Protein AF-A0A397ZDS2-F1 (afdb_monomer_lite)

Foldseek 3Di:
DQDPLVPLVVLLPDDDDPCSLVSLQVSLVVLLVVQVPPLVSLLSNLVSPCLLSLLVCLVVVHPSVVRSQLSLLSQLVSDLNSLVSCVVNPVVVSLLVCLPPLVVVLSNQLRDPPSQCPDVVRLVVSVVSCPPPVNLVSLLVSQVPPDPVSNVSNVVSVCCCCVPGDVVSVVSNCVSNVCVVVVVVVVD

InterPro domains:
  IPR011989 Armadillo-like helical [G3DSA:1.25.10.10] (12-161)
  IPR016024 Armadillo-type fold [SSF48371] (14-164)
  IPR052441 Armadillo Repeat & Ser/Thr Protein Kinase [PTHR46618] (6-163)

Secondary structure (DSSP, 8-state):
----HHHHHHHHT--SSTTHHHHHHHHHHHHHHHHTT-HHHHHHHHHTTHHHHHHHHHHTT-TTHHHHHHHHHHHHTT-HHHHHHHHHTTHHHHHHHGGG-HHHHHHHHHH-STTTTTSHHHHHHHHHHHHSHHHHHHHHHHHHH--HHHHHHHHHHHHHHHHHT-HHHHHHHHHHTTTHHHHTTTT-

Radius of gyration: 18.25 Å; chains: 1; bounding box: 51×38×58 Å

Organism: Brassica campestris (NCBI:txid3711)

Structure (mmCIF, N/CA/C/O backbone):
data_AF-A0A397ZDS2-F1
#
_entry.id   AF-A0A397ZDS2-F1
#
loop_
_atom_site.group_PDB
_atom_site.id
_atom_site.type_symbol
_atom_site.label_atom_id
_atom_site.label_alt_id
_atom_site.label_comp_id
_atom_site.label_asym_id
_atom_site.label_entity_id
_atom_site.label_seq_id
_atom_site.pdbx_PDB_ins_code
_atom_site.Cartn_x
_atom_site.Cartn_y
_atom_site.Cartn_z
_atom_site.occupancy
_atom_site.B_iso_or_equiv
_atom_site.auth_seq_id
_atom_site.auth_comp_id
_atom_site.auth_asym_id
_atom_site.auth_atom_id
_atom_site.pdbx_PDB_model_num
ATOM 1 N N . MET A 1 1 ? 29.488 3.623 -4.737 1.00 38.97 1 MET A N 1
ATOM 2 C CA . MET A 1 1 ? 28.637 2.490 -5.163 1.00 38.97 1 MET A CA 1
ATOM 3 C C . MET A 1 1 ? 27.203 2.981 -5.306 1.00 38.97 1 MET A C 1
ATOM 5 O O . MET A 1 1 ? 26.440 2.927 -4.350 1.00 38.97 1 MET A O 1
ATOM 9 N N . GLN A 1 2 ? 26.867 3.548 -6.466 1.00 39.16 2 GLN A N 1
ATOM 10 C CA . GLN A 1 2 ? 25.475 3.786 -6.858 1.00 39.16 2 GLN A CA 1
ATOM 11 C C . GLN A 1 2 ? 24.879 2.417 -7.197 1.00 39.16 2 GLN A C 1
ATOM 13 O O . GLN A 1 2 ? 25.489 1.661 -7.954 1.00 39.16 2 GLN A O 1
ATOM 18 N N . MET A 1 3 ? 23.778 2.044 -6.542 1.00 41.94 3 MET A N 1
ATOM 19 C CA . MET A 1 3 ? 23.115 0.768 -6.798 1.00 41.94 3 MET A CA 1
ATOM 20 C C . MET A 1 3 ? 22.683 0.676 -8.262 1.00 41.94 3 MET A C 1
ATOM 22 O O . MET A 1 3 ? 22.381 1.672 -8.910 1.00 41.94 3 MET A O 1
ATOM 26 N N . GLN A 1 4 ? 22.666 -0.556 -8.752 1.00 45.94 4 GLN A N 1
ATOM 27 C CA . GLN A 1 4 ? 22.281 -1.004 -10.086 1.00 45.94 4 GLN A CA 1
ATOM 28 C C . GLN A 1 4 ? 20.771 -0.827 -10.352 1.00 45.94 4 GLN A C 1
ATOM 30 O O . GLN A 1 4 ? 20.099 -1.752 -10.805 1.00 45.94 4 GLN A O 1
ATOM 35 N N . SER A 1 5 ? 20.211 0.347 -10.066 1.00 49.16 5 SER A N 1
ATOM 36 C CA . SER A 1 5 ? 18.776 0.626 -10.190 1.00 49.16 5 SER A CA 1
ATOM 37 C C . SER A 1 5 ? 18.270 0.472 -11.632 1.00 49.16 5 SER A C 1
ATOM 39 O O . SER A 1 5 ? 17.114 0.125 -11.849 1.00 49.16 5 SER A O 1
ATOM 41 N N . ASN A 1 6 ? 19.161 0.622 -12.621 1.00 55.44 6 ASN A N 1
ATOM 42 C CA . ASN A 1 6 ? 18.848 0.483 -14.046 1.00 55.44 6 ASN A CA 1
ATOM 43 C C . ASN A 1 6 ? 18.627 -0.960 -14.535 1.00 55.44 6 ASN A C 1
ATOM 45 O O . ASN A 1 6 ? 18.202 -1.135 -15.673 1.00 55.44 6 ASN A O 1
ATOM 49 N N . ILE A 1 7 ? 18.912 -1.994 -13.734 1.00 66.00 7 ILE A N 1
ATOM 50 C CA . ILE A 1 7 ? 18.760 -3.392 -14.186 1.00 66.00 7 ILE A CA 1
ATOM 51 C C . ILE A 1 7 ? 17.427 -3.991 -13.720 1.00 66.00 7 ILE A C 1
ATOM 53 O O . ILE A 1 7 ? 16.843 -4.813 -14.420 1.00 66.00 7 ILE A O 1
ATOM 57 N N . LEU A 1 8 ? 16.906 -3.580 -12.560 1.00 76.62 8 LEU A N 1
ATOM 58 C CA . LEU A 1 8 ? 15.719 -4.212 -11.970 1.00 76.62 8 LEU A CA 1
ATOM 59 C C . LEU A 1 8 ? 14.411 -3.712 -12.589 1.00 76.62 8 LEU A C 1
ATOM 61 O O . LEU A 1 8 ? 13.548 -4.523 -12.909 1.00 76.62 8 LEU A O 1
ATOM 65 N N . ILE A 1 9 ? 14.275 -2.402 -12.809 1.00 82.25 9 ILE A N 1
ATOM 66 C CA . ILE A 1 9 ? 13.040 -1.807 -13.344 1.00 82.25 9 ILE A CA 1
ATOM 67 C C . ILE A 1 9 ? 12.635 -2.391 -14.707 1.00 82.25 9 ILE A C 1
ATOM 69 O O . ILE A 1 9 ? 11.475 -2.776 -14.840 1.00 82.25 9 ILE A O 1
ATOM 73 N N . PRO A 1 10 ? 13.540 -2.555 -15.695 1.00 85.69 10 PRO A N 1
ATOM 74 C CA . PRO A 1 10 ? 13.173 -3.162 -16.976 1.00 85.69 10 PRO A CA 1
ATOM 75 C C . PRO A 1 10 ? 12.546 -4.555 -16.841 1.00 85.69 10 PRO A C 1
ATOM 77 O O . PRO A 1 10 ? 11.656 -4.904 -17.611 1.00 85.69 10 PRO A O 1
ATOM 80 N N . ASN A 1 11 ? 12.961 -5.329 -15.833 1.00 87.44 11 ASN A N 1
ATOM 81 C CA . ASN A 1 11 ? 12.407 -6.655 -15.570 1.00 87.44 11 ASN A CA 1
ATOM 82 C C . ASN A 1 11 ? 10.985 -6.607 -14.993 1.00 87.44 11 ASN A C 1
ATOM 84 O O . ASN A 1 11 ? 10.239 -7.555 -15.195 1.00 87.44 11 ASN A O 1
ATOM 88 N N . LEU A 1 12 ? 10.600 -5.523 -14.310 1.00 88.25 12 LEU A N 1
ATOM 89 C CA . LEU A 1 12 ? 9.251 -5.326 -13.758 1.00 88.25 12 LEU A CA 1
ATOM 90 C C . LEU A 1 12 ? 8.226 -4.855 -14.800 1.00 88.25 12 LEU A C 1
ATOM 92 O O . LEU A 1 12 ? 7.032 -4.826 -14.517 1.00 88.25 12 LEU A O 1
ATOM 96 N N . VAL A 1 13 ? 8.683 -4.447 -15.986 1.00 88.25 13 VAL A N 1
ATOM 97 C CA . VAL A 1 13 ? 7.826 -3.959 -17.082 1.00 88.25 13 VAL A CA 1
ATOM 98 C C . VAL A 1 13 ? 7.481 -5.084 -18.070 1.00 88.25 13 VAL A C 1
ATOM 100 O O . VAL A 1 13 ? 6.690 -4.885 -18.994 1.00 88.25 13 VAL A O 1
ATOM 103 N N . LEU A 1 14 ? 8.047 -6.280 -17.886 1.00 88.69 14 LEU A N 1
ATOM 104 C CA . LEU A 1 14 ? 7.784 -7.426 -18.749 1.00 88.69 14 LEU A CA 1
ATOM 105 C C . LEU A 1 14 ? 6.310 -7.843 -18.659 1.00 88.69 14 LEU A C 1
ATOM 107 O O . LEU A 1 14 ? 5.772 -8.050 -17.574 1.00 88.69 14 LEU A O 1
ATOM 111 N N . LYS A 1 15 ? 5.655 -7.979 -19.816 1.00 85.31 15 LYS A N 1
ATOM 112 C CA . LYS A 1 15 ? 4.235 -8.365 -19.905 1.00 85.31 15 LYS A CA 1
ATOM 113 C C . LYS A 1 15 ? 4.035 -9.816 -20.329 1.00 85.31 15 LYS A C 1
ATOM 115 O O . LYS A 1 15 ? 3.130 -10.469 -19.826 1.00 85.31 15 LYS A O 1
ATOM 120 N N . ASP A 1 16 ? 4.911 -10.324 -21.195 1.00 84.00 16 ASP A N 1
ATOM 121 C CA . ASP A 1 16 ? 4.738 -11.611 -21.866 1.00 84.00 16 ASP A CA 1
ATOM 122 C C . ASP A 1 16 ? 6.004 -12.471 -21.783 1.00 84.00 16 ASP A C 1
ATOM 124 O O . ASP A 1 16 ? 7.127 -11.973 -21.888 1.00 84.00 16 ASP A O 1
ATOM 128 N N . GLY A 1 17 ? 5.819 -13.782 -21.613 1.00 89.56 17 GLY A N 1
ATOM 129 C CA . GLY A 1 17 ? 6.896 -14.771 -21.616 1.00 89.56 17 GLY A CA 1
ATOM 130 C C . GLY A 1 17 ? 6.771 -15.812 -20.505 1.00 89.56 17 GLY A C 1
ATOM 131 O O . GLY A 1 17 ? 6.285 -15.537 -19.410 1.00 89.56 17 GLY A O 1
ATOM 132 N N . ASN A 1 18 ? 7.279 -17.017 -20.774 1.00 90.56 18 ASN A N 1
ATOM 133 C CA . ASN A 1 18 ? 7.128 -18.184 -19.891 1.00 90.56 18 ASN A CA 1
ATOM 134 C C . ASN A 1 18 ? 7.751 -18.005 -18.494 1.00 90.56 18 ASN A C 1
ATOM 136 O O . ASN A 1 18 ? 7.415 -18.747 -17.576 1.00 90.56 18 ASN A O 1
ATOM 140 N N . LEU A 1 19 ? 8.661 -17.040 -18.331 1.00 92.88 19 LEU A N 1
ATOM 141 C CA . LEU A 1 19 ? 9.385 -16.791 -17.082 1.00 92.88 19 LEU A CA 1
ATOM 142 C C . LEU A 1 19 ? 9.001 -15.469 -16.404 1.00 92.88 19 LEU A C 1
ATOM 144 O O . LEU A 1 19 ? 9.521 -15.188 -15.330 1.00 92.88 19 LEU A O 1
ATOM 148 N N . VAL A 1 20 ? 8.095 -14.665 -16.976 1.00 91.94 20 VAL A N 1
ATOM 149 C CA . VAL A 1 20 ? 7.779 -13.314 -16.462 1.00 91.94 20 VAL A CA 1
ATOM 150 C C . VAL A 1 20 ? 7.347 -13.346 -14.999 1.00 91.94 20 VAL A C 1
ATOM 152 O O . VAL A 1 20 ? 7.865 -12.590 -14.183 1.00 91.94 20 VAL A O 1
ATOM 155 N N . TYR A 1 21 ? 6.476 -14.286 -14.633 1.00 92.19 21 TYR A N 1
ATOM 156 C CA . TYR A 1 21 ? 6.045 -14.457 -13.246 1.00 92.19 21 TYR A CA 1
ATOM 157 C C . TYR A 1 21 ? 7.219 -14.725 -12.286 1.00 92.19 21 TYR A C 1
ATOM 159 O O . TYR A 1 21 ? 7.287 -14.135 -11.206 1.00 92.19 21 TYR A O 1
ATOM 167 N N . GLN A 1 22 ? 8.149 -15.600 -12.682 1.00 94.31 22 GLN A N 1
ATOM 168 C CA . GLN A 1 22 ? 9.321 -15.954 -11.876 1.00 94.31 22 GLN A CA 1
ATOM 169 C C . GLN A 1 22 ? 10.285 -14.772 -11.774 1.00 94.31 22 GLN A C 1
ATOM 171 O O . GLN A 1 22 ? 10.771 -14.469 -10.692 1.00 94.31 22 GLN A O 1
ATOM 176 N N . ILE A 1 23 ? 10.494 -14.049 -12.873 1.00 94.00 23 ILE A N 1
ATOM 177 C CA . ILE A 1 23 ? 11.319 -12.841 -12.892 1.00 94.00 23 ILE A CA 1
ATOM 178 C C . ILE A 1 23 ? 10.739 -11.790 -11.938 1.00 94.00 23 ILE A C 1
ATOM 180 O O . ILE A 1 23 ? 11.462 -11.285 -11.082 1.00 94.00 23 ILE A O 1
ATOM 184 N N . HIS A 1 24 ? 9.436 -11.504 -12.015 1.00 94.81 24 HIS A N 1
ATOM 185 C CA . HIS A 1 24 ? 8.779 -10.567 -11.099 1.00 94.81 24 HIS A CA 1
ATOM 186 C C . HIS A 1 24 ? 8.892 -11.012 -9.639 1.00 94.81 24 HIS A C 1
ATOM 188 O O . HIS A 1 24 ? 9.168 -10.190 -8.766 1.00 94.81 24 HIS A O 1
ATOM 194 N N . HIS A 1 25 ? 8.709 -12.309 -9.373 1.00 94.75 25 HIS A N 1
ATOM 195 C CA . HIS A 1 25 ? 8.875 -12.879 -8.039 1.00 94.75 25 HIS A CA 1
ATOM 196 C C . HIS A 1 25 ? 10.284 -12.633 -7.485 1.00 94.75 25 HIS A C 1
ATOM 198 O O . HIS A 1 25 ? 10.419 -12.059 -6.405 1.00 94.75 25 HIS A O 1
ATOM 204 N N . GLU A 1 26 ? 11.324 -13.020 -8.227 1.00 94.69 26 GLU A N 1
ATOM 205 C CA . GLU A 1 26 ? 12.711 -12.892 -7.772 1.00 94.69 26 GLU A CA 1
ATOM 206 C C . GLU A 1 26 ? 13.125 -11.429 -7.607 1.00 94.69 26 GLU A C 1
ATOM 208 O O . GLU A 1 26 ? 13.726 -11.064 -6.596 1.00 94.69 26 GLU A O 1
ATOM 213 N N . VAL A 1 27 ? 12.755 -10.566 -8.558 1.00 94.00 27 VAL A N 1
ATOM 214 C CA . VAL A 1 27 ? 13.094 -9.139 -8.507 1.00 94.00 27 VAL A CA 1
ATOM 215 C C . VAL A 1 27 ? 12.440 -8.464 -7.304 1.00 94.00 27 VAL A C 1
ATOM 217 O O . VAL A 1 27 ? 13.127 -7.767 -6.556 1.00 94.00 27 VAL A O 1
ATOM 220 N N . LEU A 1 28 ? 11.139 -8.676 -7.077 1.00 94.69 28 LEU A N 1
ATOM 221 C CA . LEU A 1 28 ? 10.431 -8.037 -5.964 1.00 94.69 28 LEU A CA 1
ATOM 222 C C . LEU A 1 28 ? 10.838 -8.614 -4.610 1.00 94.69 28 LEU A C 1
ATOM 224 O O . LEU A 1 28 ? 10.997 -7.854 -3.659 1.00 94.69 28 LEU A O 1
ATOM 228 N N . SER A 1 29 ? 11.074 -9.925 -4.526 1.00 94.56 29 SER A N 1
ATOM 229 C CA . SER A 1 29 ? 11.602 -10.566 -3.319 1.00 94.56 29 SER A CA 1
ATOM 230 C C . SER A 1 29 ? 12.982 -10.010 -2.953 1.00 94.56 29 SER A C 1
ATOM 232 O O . SER A 1 29 ? 13.214 -9.605 -1.811 1.00 94.56 29 SER A O 1
ATOM 234 N N . ALA A 1 30 ? 13.896 -9.919 -3.925 1.00 93.81 30 ALA A N 1
ATOM 235 C CA . ALA A 1 30 ? 15.227 -9.362 -3.710 1.00 93.81 30 ALA A CA 1
ATOM 236 C C . ALA A 1 30 ? 15.162 -7.886 -3.299 1.00 93.81 30 ALA A C 1
ATOM 238 O O . ALA A 1 30 ? 15.791 -7.492 -2.315 1.00 93.81 30 ALA A O 1
ATOM 239 N N . LEU A 1 31 ? 14.371 -7.081 -4.012 1.00 93.81 31 LEU A N 1
ATOM 240 C CA . LEU A 1 31 ? 14.194 -5.664 -3.714 1.00 93.81 31 LEU A CA 1
ATOM 241 C C . LEU A 1 31 ? 13.633 -5.452 -2.301 1.00 93.81 31 LEU A C 1
ATOM 243 O O . LEU A 1 31 ? 14.192 -4.660 -1.540 1.00 93.81 31 LEU A O 1
ATOM 247 N N . PHE A 1 32 ? 12.580 -6.188 -1.937 1.00 92.62 32 PHE A N 1
ATOM 248 C CA . PHE A 1 32 ? 11.993 -6.153 -0.601 1.00 92.62 32 PHE A CA 1
ATOM 249 C C . PHE A 1 32 ? 13.038 -6.487 0.464 1.00 92.62 32 PHE A C 1
ATOM 251 O O . PHE A 1 32 ? 13.272 -5.688 1.366 1.00 92.62 32 PHE A O 1
ATOM 258 N N . ASN A 1 33 ? 13.747 -7.609 0.326 1.00 92.94 33 ASN A N 1
ATOM 259 C CA . ASN A 1 33 ? 14.744 -8.035 1.310 1.00 92.94 33 ASN A CA 1
ATOM 260 C C . ASN A 1 33 ? 15.914 -7.047 1.445 1.00 92.94 33 ASN A C 1
ATOM 262 O O . ASN A 1 33 ? 16.420 -6.831 2.547 1.00 92.94 33 ASN A O 1
ATOM 266 N N . LEU A 1 34 ? 16.338 -6.416 0.346 1.00 92.62 34 LEU A N 1
ATOM 267 C CA . LEU A 1 34 ? 17.396 -5.406 0.373 1.00 92.62 34 LEU A CA 1
ATOM 268 C C . LEU A 1 34 ? 16.971 -4.119 1.085 1.00 92.62 34 LEU A C 1
ATOM 270 O O . LEU A 1 34 ? 17.835 -3.456 1.672 1.00 92.62 34 LEU A O 1
ATOM 274 N N . CYS A 1 35 ? 15.685 -3.774 1.018 1.00 93.56 35 CYS A N 1
ATOM 275 C CA . CYS A 1 35 ? 15.137 -2.519 1.523 1.00 93.56 35 CYS A CA 1
ATOM 276 C C . CYS A 1 35 ? 14.505 -2.635 2.915 1.00 93.56 35 CYS A C 1
ATOM 278 O O . CYS A 1 35 ? 14.539 -1.649 3.643 1.00 93.56 35 CYS A O 1
ATOM 280 N N . LYS A 1 36 ? 13.996 -3.807 3.317 1.00 88.81 36 LYS A N 1
ATOM 281 C CA . LYS A 1 36 ? 13.176 -4.030 4.528 1.00 88.81 36 LYS A CA 1
ATOM 282 C C . LYS A 1 36 ? 13.713 -3.388 5.815 1.00 88.81 36 LYS A C 1
ATOM 284 O O . LYS A 1 36 ? 12.949 -2.995 6.681 1.00 88.81 36 LYS A O 1
ATOM 289 N N . ILE A 1 37 ? 15.033 -3.288 5.965 1.00 87.62 37 ILE A N 1
ATOM 290 C CA . ILE A 1 37 ? 15.677 -2.749 7.178 1.00 87.62 37 ILE A CA 1
ATOM 291 C C . ILE A 1 37 ? 16.601 -1.557 6.904 1.00 87.62 37 ILE A C 1
ATOM 293 O O . ILE A 1 37 ? 17.391 -1.170 7.763 1.00 87.62 37 ILE A O 1
ATOM 297 N N . ASN A 1 38 ? 16.580 -0.999 5.692 1.00 91.19 38 ASN A N 1
ATOM 298 C CA . ASN A 1 38 ? 17.548 0.011 5.279 1.00 91.19 38 ASN A CA 1
ATOM 299 C C . ASN A 1 38 ? 16.860 1.207 4.618 1.00 91.19 38 ASN A C 1
ATOM 301 O O . ASN A 1 38 ? 16.657 1.228 3.404 1.00 91.19 38 ASN A O 1
ATOM 305 N N . LYS A 1 39 ? 16.589 2.238 5.428 1.00 91.00 39 LYS A N 1
ATOM 306 C CA . LYS A 1 39 ? 15.958 3.491 4.988 1.00 91.00 39 LYS A CA 1
ATOM 307 C C . LYS A 1 39 ? 16.687 4.161 3.827 1.00 91.00 39 LYS A C 1
ATOM 309 O O . LYS A 1 39 ? 16.062 4.541 2.847 1.00 91.00 39 LYS A O 1
ATOM 314 N N . ARG A 1 40 ? 18.023 4.191 3.856 1.00 92.81 40 ARG A N 1
ATOM 315 C CA . ARG A 1 40 ? 18.821 4.747 2.752 1.00 92.81 40 ARG A CA 1
ATOM 316 C C . ARG A 1 40 ? 18.581 3.998 1.437 1.00 92.81 40 ARG A C 1
ATOM 318 O O . ARG A 1 40 ? 18.547 4.616 0.381 1.00 92.81 40 ARG A O 1
ATOM 325 N N . ARG A 1 41 ? 18.425 2.671 1.471 1.00 93.62 41 ARG A N 1
ATOM 326 C CA . ARG A 1 41 ? 18.104 1.888 0.265 1.00 93.62 41 ARG A CA 1
ATOM 327 C C . ARG A 1 41 ? 16.664 2.097 -0.193 1.00 93.62 41 ARG A C 1
ATOM 329 O O . ARG A 1 41 ? 16.446 2.134 -1.396 1.00 93.62 41 ARG A O 1
ATOM 336 N N . GLN A 1 42 ? 15.720 2.264 0.734 1.00 93.44 42 GLN A N 1
ATOM 337 C CA . GLN A 1 42 ? 14.332 2.620 0.420 1.00 93.44 42 GLN A CA 1
ATOM 338 C C . GLN A 1 42 ? 14.269 3.975 -0.305 1.00 93.44 42 GLN A C 1
ATOM 340 O O . GLN A 1 42 ? 13.665 4.065 -1.370 1.00 93.44 42 GLN A O 1
ATOM 345 N N . GLU A 1 43 ? 14.966 4.993 0.212 1.00 92.44 43 GLU A N 1
ATOM 346 C CA . GLU A 1 43 ? 15.105 6.314 -0.420 1.00 92.44 43 GLU A CA 1
ATOM 347 C C . GLU A 1 43 ? 15.716 6.216 -1.816 1.00 92.44 43 GLU A C 1
ATOM 349 O O . GLU A 1 43 ? 15.140 6.708 -2.780 1.00 92.44 43 GLU A O 1
ATOM 354 N N . GLN A 1 44 ? 16.849 5.519 -1.947 1.00 92.25 44 GLN A N 1
ATOM 355 C CA . GLN A 1 44 ? 17.494 5.330 -3.244 1.00 92.25 44 GLN A CA 1
ATOM 356 C C . GLN A 1 44 ? 16.576 4.608 -4.232 1.00 92.25 44 GLN A C 1
ATOM 358 O O . GLN A 1 44 ? 16.517 4.981 -5.398 1.00 92.25 44 GLN A O 1
ATOM 363 N N . ALA A 1 45 ? 15.855 3.576 -3.800 1.00 91.81 45 ALA A N 1
ATOM 364 C CA . ALA A 1 45 ? 14.933 2.860 -4.669 1.00 91.81 45 ALA A CA 1
ATOM 365 C C . ALA A 1 45 ? 13.777 3.769 -5.128 1.00 91.81 45 ALA A C 1
ATOM 367 O O . ALA A 1 45 ? 13.456 3.767 -6.318 1.00 91.81 45 ALA A O 1
ATOM 368 N N . ALA A 1 46 ? 13.220 4.588 -4.226 1.00 91.31 46 ALA A N 1
ATOM 369 C CA . ALA A 1 46 ? 12.231 5.610 -4.567 1.00 91.31 46 ALA A CA 1
ATOM 370 C C . ALA A 1 46 ? 12.788 6.594 -5.609 1.00 91.31 46 ALA A C 1
ATOM 372 O O . ALA A 1 46 ? 12.234 6.681 -6.701 1.00 91.31 46 ALA A O 1
ATOM 373 N N . GLU A 1 47 ? 13.946 7.212 -5.344 1.00 91.00 47 GLU A N 1
ATOM 374 C CA . GLU A 1 47 ? 14.612 8.173 -6.241 1.00 91.00 47 GLU A CA 1
ATOM 375 C C . GLU A 1 47 ? 14.879 7.629 -7.647 1.00 91.00 47 GLU A C 1
ATOM 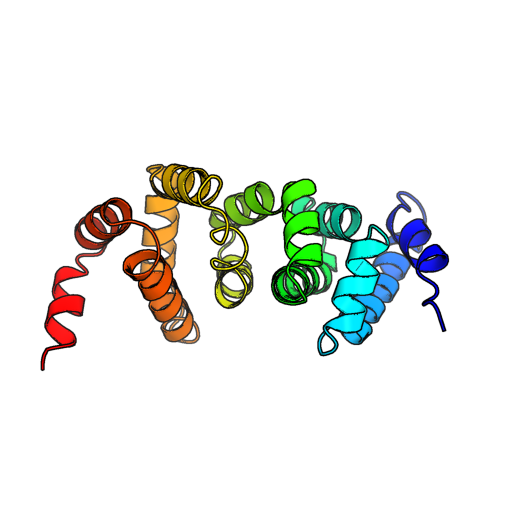377 O O . GLU A 1 47 ? 14.940 8.391 -8.610 1.00 91.00 47 GLU A O 1
ATOM 382 N N . ASN A 1 48 ? 15.036 6.312 -7.772 1.00 90.50 48 ASN A N 1
ATOM 383 C CA . ASN A 1 48 ? 15.245 5.642 -9.050 1.00 90.50 48 ASN A CA 1
ATOM 384 C C . ASN A 1 48 ? 13.938 5.197 -9.731 1.00 90.50 48 ASN A C 1
ATOM 386 O O . ASN A 1 48 ? 13.994 4.486 -10.729 1.00 90.50 48 ASN A O 1
ATOM 390 N N . GLY A 1 49 ? 12.773 5.617 -9.234 1.00 91.06 49 GLY A N 1
ATOM 391 C CA . GLY A 1 49 ? 11.486 5.461 -9.911 1.00 91.06 49 GLY A CA 1
ATOM 392 C C . GLY A 1 49 ? 10.783 4.128 -9.669 1.00 91.06 49 GLY A C 1
ATOM 393 O O . GLY A 1 49 ? 9.951 3.730 -10.476 1.00 91.06 49 GLY A O 1
ATOM 394 N N . ILE A 1 50 ? 11.079 3.416 -8.578 1.00 93.12 50 ILE A N 1
ATOM 395 C CA . ILE A 1 50 ? 10.480 2.094 -8.331 1.00 93.12 50 ILE A CA 1
ATOM 396 C C . ILE A 1 50 ? 8.988 2.142 -7.961 1.00 93.12 50 ILE A C 1
ATOM 398 O O . ILE A 1 50 ? 8.253 1.197 -8.239 1.00 93.12 50 ILE A O 1
ATOM 402 N N . ILE A 1 51 ? 8.539 3.240 -7.344 1.00 91.12 51 ILE A N 1
ATOM 403 C CA . ILE A 1 51 ? 7.188 3.420 -6.787 1.00 91.12 51 ILE A CA 1
ATOM 404 C C . ILE A 1 51 ? 6.071 3.095 -7.795 1.00 91.12 51 ILE A C 1
ATOM 406 O O . ILE A 1 51 ? 5.255 2.226 -7.479 1.00 91.12 51 ILE A O 1
ATOM 410 N N . PRO A 1 52 ? 6.022 3.689 -9.006 1.00 91.12 52 PRO A N 1
ATOM 411 C CA . PRO A 1 52 ? 4.967 3.381 -9.974 1.00 91.12 52 PRO A CA 1
ATOM 412 C C . PRO A 1 52 ? 4.928 1.899 -10.366 1.00 91.12 52 PRO A C 1
ATOM 414 O O . PRO A 1 52 ? 3.854 1.353 -10.605 1.00 91.12 52 PRO A O 1
ATOM 417 N N . HIS A 1 53 ? 6.074 1.213 -10.386 1.00 92.62 53 HIS A N 1
ATOM 418 C CA . HIS A 1 53 ? 6.122 -0.216 -10.693 1.00 92.62 53 HIS A CA 1
ATOM 419 C C . HIS A 1 53 ? 5.541 -1.063 -9.560 1.00 92.62 53 HIS A C 1
ATOM 421 O O . HIS A 1 53 ? 4.785 -1.991 -9.832 1.00 92.62 53 HIS A O 1
ATOM 427 N N . LEU A 1 54 ? 5.836 -0.730 -8.299 1.00 91.50 54 LEU A N 1
ATOM 428 C CA . LEU A 1 54 ? 5.235 -1.405 -7.142 1.00 91.50 54 LEU A CA 1
ATOM 429 C C . LEU A 1 54 ? 3.710 -1.241 -7.131 1.00 91.50 54 LEU A C 1
ATOM 431 O O . LEU A 1 54 ? 2.993 -2.213 -6.890 1.00 91.50 54 LEU A O 1
ATOM 435 N N . MET A 1 55 ? 3.219 -0.043 -7.458 1.00 88.19 55 MET A N 1
ATOM 436 C CA . MET A 1 55 ? 1.784 0.244 -7.515 1.00 88.19 55 MET A CA 1
ATOM 437 C C . MET A 1 55 ? 1.044 -0.623 -8.540 1.00 88.19 55 MET A C 1
ATOM 439 O O . MET A 1 55 ? -0.056 -1.082 -8.251 1.00 88.19 55 MET A O 1
ATOM 443 N N . ILE A 1 56 ? 1.651 -0.934 -9.691 1.00 90.06 56 ILE A N 1
ATOM 444 C CA . ILE A 1 56 ? 1.038 -1.824 -10.695 1.00 90.06 56 ILE A CA 1
ATOM 445 C C . ILE A 1 56 ? 0.748 -3.211 -10.104 1.00 90.06 56 ILE A C 1
ATOM 447 O O . ILE A 1 56 ? -0.350 -3.736 -10.283 1.00 90.06 56 ILE A O 1
ATOM 451 N N . PHE A 1 57 ? 1.700 -3.808 -9.379 1.00 90.12 57 PHE A N 1
ATOM 452 C CA . PHE A 1 57 ? 1.503 -5.125 -8.754 1.00 90.12 57 PHE A CA 1
ATOM 453 C C . PHE A 1 57 ? 0.452 -5.088 -7.647 1.00 90.12 57 PHE A C 1
ATOM 455 O O . PHE A 1 57 ? -0.310 -6.035 -7.475 1.00 90.12 57 PHE A O 1
ATOM 462 N N . ILE A 1 58 ? 0.404 -3.983 -6.913 1.00 85.38 58 ILE A N 1
ATOM 463 C CA . ILE A 1 58 ? -0.567 -3.762 -5.850 1.00 85.38 58 ILE A CA 1
ATOM 464 C C . ILE A 1 58 ? -1.994 -3.667 -6.408 1.00 85.38 58 ILE A C 1
ATOM 466 O O . ILE A 1 58 ? -2.886 -4.360 -5.923 1.00 85.38 58 ILE A O 1
ATOM 470 N N . MET A 1 59 ? -2.202 -2.843 -7.437 1.00 83.06 59 MET A N 1
ATOM 471 C CA . MET A 1 59 ? -3.532 -2.548 -7.984 1.00 83.06 59 MET A CA 1
ATOM 472 C C . MET A 1 59 ? -4.087 -3.664 -8.878 1.00 83.06 59 MET A C 1
ATOM 474 O O . MET A 1 59 ? -5.288 -3.718 -9.114 1.00 83.06 59 MET A O 1
ATOM 478 N N . SER A 1 60 ? -3.233 -4.557 -9.384 1.00 85.94 60 SER A N 1
ATOM 479 C CA . SER A 1 60 ? -3.638 -5.686 -10.240 1.00 85.94 60 SER A CA 1
ATOM 480 C C . SER A 1 60 ? -3.989 -6.965 -9.471 1.00 85.94 60 SER A C 1
ATOM 482 O O . SER A 1 60 ? -4.151 -8.011 -10.094 1.00 85.94 60 SER A O 1
ATOM 484 N N . ASP A 1 61 ? -4.063 -6.896 -8.137 1.00 77.69 61 ASP A N 1
ATOM 485 C CA . ASP A 1 61 ? -4.214 -8.054 -7.241 1.00 77.69 61 ASP A CA 1
ATOM 486 C C . ASP A 1 61 ? -3.201 -9.180 -7.534 1.00 77.69 61 ASP A C 1
ATOM 488 O O . ASP A 1 61 ? -3.475 -10.380 -7.515 1.00 77.69 61 ASP A O 1
ATOM 492 N N . SER A 1 62 ? -1.977 -8.772 -7.869 1.00 87.44 62 SER A N 1
ATOM 493 C CA . SER A 1 62 ? -0.910 -9.693 -8.225 1.00 87.44 62 SER A CA 1
ATOM 494 C C . SER A 1 62 ? -0.454 -10.507 -7.003 1.00 87.44 62 SER A C 1
ATOM 496 O O . SER A 1 62 ? -0.288 -9.938 -5.922 1.00 87.44 62 SER A O 1
ATOM 498 N N . PRO A 1 63 ? -0.086 -11.799 -7.143 1.00 87.75 63 PRO A N 1
ATOM 499 C CA . PRO A 1 63 ? 0.536 -12.567 -6.054 1.00 87.75 63 PRO A CA 1
ATOM 500 C C . PRO A 1 63 ? 1.806 -11.913 -5.483 1.00 87.75 63 PRO A C 1
ATOM 502 O O . PRO A 1 63 ? 2.213 -12.177 -4.349 1.00 87.75 63 PRO A O 1
ATOM 505 N N . GLN A 1 64 ? 2.450 -11.052 -6.271 1.00 90.81 64 GLN A N 1
ATOM 506 C CA . GLN A 1 64 ? 3.623 -10.273 -5.905 1.00 90.81 64 GLN A CA 1
ATOM 507 C C . GLN A 1 64 ? 3.316 -9.103 -4.945 1.00 90.81 64 GLN A C 1
ATOM 509 O O . GLN A 1 64 ? 4.247 -8.567 -4.332 1.00 90.81 64 GLN A O 1
ATOM 514 N N . LYS A 1 65 ? 2.037 -8.751 -4.740 1.00 86.50 65 LYS A N 1
ATOM 515 C CA . LYS A 1 65 ? 1.557 -7.742 -3.773 1.00 86.50 65 LYS A CA 1
ATOM 516 C C . LYS A 1 65 ? 2.144 -7.947 -2.372 1.00 86.50 65 LYS A C 1
ATOM 518 O O . LYS A 1 65 ? 2.505 -6.973 -1.719 1.00 86.50 65 LYS A O 1
ATOM 523 N N . LYS A 1 66 ? 2.391 -9.202 -1.970 1.00 85.56 66 LYS A N 1
ATOM 524 C CA . LYS A 1 66 ? 3.039 -9.576 -0.695 1.00 85.56 66 LYS A CA 1
ATOM 525 C C . LYS A 1 66 ? 4.449 -9.035 -0.467 1.00 85.56 66 LYS A C 1
ATOM 527 O O . LYS A 1 66 ? 4.893 -8.997 0.675 1.00 85.56 66 LYS A O 1
ATOM 532 N N . TYR A 1 67 ? 5.149 -8.639 -1.526 1.00 90.62 67 TYR A N 1
ATOM 533 C CA . TYR A 1 67 ? 6.438 -7.951 -1.432 1.00 90.62 67 TYR A CA 1
ATOM 534 C C . TYR A 1 67 ? 6.288 -6.456 -1.700 1.00 90.62 67 TYR A C 1
ATOM 536 O O . TYR A 1 67 ? 6.905 -5.642 -1.017 1.00 90.62 67 TYR A O 1
ATOM 544 N N . ALA A 1 68 ? 5.471 -6.104 -2.696 1.00 90.12 68 ALA A N 1
ATOM 545 C CA . ALA A 1 68 ? 5.337 -4.732 -3.161 1.00 90.12 68 ALA A CA 1
ATOM 546 C C . ALA A 1 68 ? 4.680 -3.818 -2.122 1.00 90.12 68 ALA A C 1
ATOM 548 O O . ALA A 1 68 ? 5.195 -2.725 -1.889 1.00 90.12 68 ALA A O 1
ATOM 549 N N . LEU A 1 69 ? 3.593 -4.265 -1.480 1.00 85.25 69 LEU A N 1
ATOM 550 C CA . LEU A 1 69 ? 2.876 -3.432 -0.518 1.00 85.25 69 LEU A CA 1
ATOM 551 C C . LEU A 1 69 ? 3.719 -3.135 0.730 1.00 85.25 69 LEU A C 1
ATOM 553 O O . LEU A 1 69 ? 3.973 -1.958 0.970 1.00 85.25 69 LEU A O 1
ATOM 557 N N . PRO A 1 70 ? 4.270 -4.133 1.456 1.00 83.00 70 PRO A N 1
ATOM 558 C CA . PRO A 1 70 ? 5.098 -3.846 2.627 1.00 83.00 70 PRO A CA 1
ATOM 559 C C . PRO A 1 70 ? 6.303 -2.951 2.309 1.00 83.00 70 PRO A C 1
ATOM 561 O O . PRO A 1 70 ? 6.658 -2.083 3.098 1.00 83.00 70 PRO A O 1
ATOM 564 N N . LEU A 1 71 ? 6.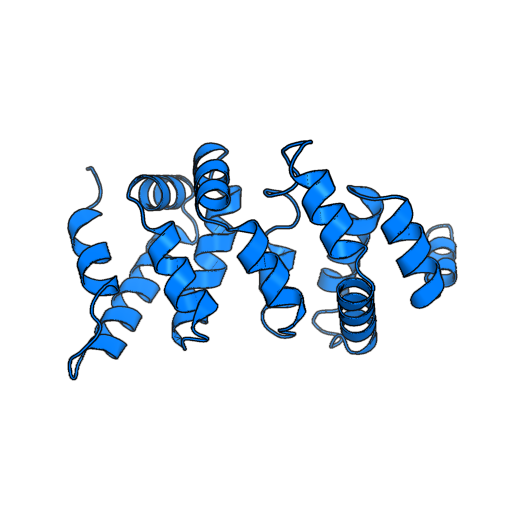909 -3.109 1.128 1.00 88.88 71 LEU A N 1
ATOM 565 C CA . LEU A 1 71 ? 8.008 -2.248 0.699 1.00 88.88 71 LEU A CA 1
ATOM 566 C C . LEU A 1 71 ? 7.573 -0.792 0.488 1.00 88.88 71 LEU A C 1
ATOM 568 O O . LEU A 1 71 ? 8.284 0.132 0.878 1.00 88.88 71 LEU A O 1
ATOM 572 N N . LEU A 1 72 ? 6.437 -0.582 -0.171 1.00 87.62 72 LEU A N 1
ATOM 573 C CA . LEU A 1 72 ? 5.918 0.751 -0.451 1.00 87.62 72 LEU A CA 1
ATOM 574 C C . LEU A 1 72 ? 5.486 1.456 0.846 1.00 87.62 72 LEU A C 1
ATOM 576 O O . LEU A 1 72 ? 5.762 2.642 1.031 1.00 87.62 72 LEU A O 1
ATOM 580 N N . CYS A 1 73 ? 4.911 0.698 1.775 1.00 80.31 73 CYS A N 1
ATOM 581 C CA . CYS A 1 73 ? 4.648 1.107 3.148 1.00 80.31 73 CYS A CA 1
ATOM 582 C C . CYS A 1 73 ? 5.931 1.539 3.887 1.00 80.31 73 CYS A C 1
ATOM 584 O O . CYS A 1 73 ? 5.985 2.630 4.457 1.00 80.31 73 CYS A O 1
ATOM 586 N N . ASP A 1 74 ? 6.999 0.739 3.824 1.00 84.00 74 ASP A N 1
ATOM 587 C CA . ASP A 1 74 ? 8.295 1.084 4.421 1.00 84.00 74 ASP A CA 1
ATOM 588 C C . ASP A 1 74 ? 8.883 2.377 3.817 1.00 84.00 74 ASP A C 1
ATOM 590 O O . ASP A 1 74 ? 9.428 3.220 4.534 1.00 84.00 74 ASP A O 1
ATOM 594 N N . MET A 1 75 ? 8.744 2.571 2.498 1.00 86.69 75 MET A N 1
ATOM 595 C CA . MET A 1 75 ? 9.250 3.754 1.787 1.00 86.69 75 MET A CA 1
ATOM 596 C C . MET A 1 75 ? 8.602 5.054 2.246 1.00 86.69 75 MET A C 1
ATOM 598 O O . MET A 1 75 ? 9.283 6.081 2.274 1.00 86.69 75 MET A O 1
ATOM 602 N N . ALA A 1 76 ? 7.326 5.037 2.625 1.00 79.12 76 ALA A N 1
ATOM 603 C CA . ALA A 1 76 ? 6.662 6.234 3.124 1.00 79.12 76 ALA A CA 1
ATOM 604 C C . ALA A 1 76 ? 7.392 6.808 4.360 1.00 79.12 76 ALA A C 1
ATOM 606 O O . ALA A 1 76 ? 7.550 8.023 4.463 1.00 79.12 76 ALA A O 1
ATOM 607 N N . HIS A 1 77 ? 7.953 5.940 5.215 1.00 76.81 77 HIS A N 1
ATOM 608 C CA . HIS A 1 77 ? 8.687 6.296 6.445 1.00 76.81 77 HIS A CA 1
ATOM 609 C C . HIS A 1 77 ? 10.199 6.427 6.301 1.00 76.81 77 HIS A C 1
ATOM 611 O O . HIS A 1 77 ? 10.907 6.677 7.293 1.00 76.81 77 HIS A O 1
ATOM 617 N N . ALA A 1 78 ? 10.725 6.177 5.105 1.00 85.12 78 ALA A N 1
ATOM 618 C CA . ALA A 1 78 ? 12.161 6.204 4.881 1.00 85.12 78 ALA A CA 1
ATOM 619 C C . ALA A 1 78 ? 12.693 7.637 5.042 1.00 85.12 78 ALA A C 1
ATOM 621 O O . ALA A 1 78 ? 13.566 7.875 5.875 1.00 85.12 78 ALA A O 1
ATOM 622 N N . SER A 1 79 ? 12.084 8.592 4.329 1.00 84.25 79 SER A N 1
ATOM 623 C CA . SER A 1 79 ? 12.339 10.030 4.435 1.00 84.25 79 SER A CA 1
ATOM 624 C C . SER A 1 79 ? 11.145 10.865 3.972 1.00 84.25 79 SER A C 1
ATOM 626 O O . SER A 1 79 ? 10.190 10.368 3.379 1.00 84.25 79 SER A O 1
ATOM 628 N N . ARG A 1 80 ? 11.261 12.187 4.138 1.00 81.88 80 ARG A N 1
ATOM 629 C CA . ARG A 1 80 ? 10.341 13.148 3.522 1.00 81.88 80 ARG A CA 1
ATOM 630 C C . ARG A 1 80 ? 10.294 13.022 1.992 1.00 81.88 80 ARG A C 1
ATOM 632 O O . ARG A 1 80 ? 9.209 13.060 1.426 1.00 81.88 80 ARG A O 1
ATOM 639 N N . ASN A 1 81 ? 11.446 12.854 1.337 1.00 84.44 81 ASN A N 1
ATOM 640 C CA . ASN A 1 81 ? 11.536 12.771 -0.124 1.00 84.44 81 ASN A CA 1
ATOM 641 C C . ASN A 1 81 ? 10.816 11.525 -0.664 1.00 84.44 81 ASN A C 1
ATOM 643 O O . ASN A 1 81 ? 10.000 11.624 -1.574 1.00 84.44 81 ASN A O 1
ATOM 647 N N . SER A 1 82 ? 11.048 10.350 -0.070 1.00 83.69 82 SER A N 1
ATOM 648 C CA . SER A 1 82 ? 10.346 9.124 -0.479 1.00 83.69 82 SER A CA 1
ATOM 649 C C . SER A 1 82 ? 8.832 9.226 -0.262 1.00 83.69 82 SER A C 1
ATOM 651 O O . SER A 1 82 ? 8.067 8.789 -1.121 1.00 83.69 82 SER A O 1
ATOM 653 N N . GLY A 1 83 ? 8.391 9.866 0.827 1.00 78.75 83 GLY A N 1
ATOM 654 C CA . GLY A 1 83 ? 6.978 10.166 1.062 1.00 78.75 83 GLY A CA 1
ATOM 655 C C . GLY A 1 83 ? 6.385 11.140 0.034 1.00 78.75 83 GLY A C 1
ATOM 656 O O . GLY A 1 83 ? 5.271 10.933 -0.443 1.00 78.75 83 GLY A O 1
ATOM 657 N N . GLU A 1 84 ? 7.116 12.189 -0.357 1.00 81.00 84 GLU A N 1
ATOM 658 C CA . GLU A 1 84 ? 6.732 13.106 -1.446 1.00 81.00 84 GLU A CA 1
ATOM 659 C C . GLU A 1 84 ? 6.589 12.373 -2.783 1.00 81.00 84 GLU A C 1
ATOM 661 O O . GLU A 1 84 ? 5.588 12.551 -3.478 1.00 81.00 84 GLU A O 1
ATOM 666 N N . GLN A 1 85 ? 7.527 11.489 -3.119 1.00 83.31 85 GLN A N 1
ATOM 667 C CA . GLN A 1 85 ? 7.438 10.702 -4.345 1.00 83.31 85 GLN A CA 1
ATOM 668 C C . GLN A 1 85 ? 6.276 9.713 -4.327 1.00 83.31 85 GLN A C 1
ATOM 670 O O . GLN A 1 85 ? 5.600 9.560 -5.343 1.00 83.31 85 GLN A O 1
ATOM 675 N N . LEU A 1 86 ? 6.001 9.072 -3.190 1.00 82.69 86 LEU A N 1
ATOM 676 C CA . LEU A 1 86 ? 4.847 8.188 -3.060 1.00 82.69 86 LEU A CA 1
ATOM 677 C C . LEU A 1 86 ? 3.536 8.945 -3.304 1.00 82.69 86 LEU A C 1
ATOM 679 O O . LEU A 1 86 ? 2.669 8.480 -4.045 1.00 82.69 86 LEU A O 1
ATOM 683 N N . ARG A 1 87 ? 3.418 10.150 -2.742 1.00 76.94 87 ARG A N 1
ATOM 684 C CA . ARG A 1 87 ? 2.265 11.030 -2.965 1.00 76.94 87 ARG A CA 1
ATOM 685 C C . ARG A 1 87 ? 2.126 11.438 -4.426 1.00 76.94 87 ARG A C 1
ATOM 687 O O . ARG A 1 87 ? 1.034 11.338 -4.974 1.00 76.94 87 ARG A O 1
ATOM 694 N N . ALA A 1 88 ? 3.226 11.830 -5.067 1.00 81.62 88 ALA A N 1
ATOM 695 C CA . ALA A 1 88 ? 3.233 12.238 -6.471 1.00 81.62 88 ALA A CA 1
ATOM 696 C C . ALA A 1 88 ? 2.749 11.137 -7.434 1.00 81.62 88 ALA A C 1
ATOM 698 O O . ALA A 1 88 ? 2.283 11.451 -8.526 1.00 81.62 88 ALA A O 1
ATOM 699 N N . HIS A 1 89 ? 2.830 9.865 -7.032 1.00 82.31 89 HIS A N 1
ATOM 700 C CA . HIS A 1 89 ? 2.399 8.726 -7.843 1.00 82.31 89 HIS A CA 1
ATOM 701 C C . HIS A 1 89 ? 1.012 8.182 -7.471 1.00 82.31 89 HIS A C 1
ATOM 703 O O . HIS A 1 89 ? 0.631 7.137 -7.983 1.00 82.31 89 HIS A O 1
ATOM 709 N N . GLY A 1 90 ? 0.238 8.874 -6.626 1.00 73.50 90 GLY A N 1
ATOM 710 C CA . GLY A 1 90 ? -1.113 8.436 -6.255 1.00 73.50 90 GLY A CA 1
ATOM 711 C C . GLY A 1 90 ? -1.138 7.426 -5.107 1.00 73.50 90 GLY A C 1
ATOM 712 O O . GLY A 1 90 ? -2.053 6.612 -5.022 1.00 73.50 90 GLY A O 1
ATOM 713 N N . GLY A 1 91 ? -0.139 7.466 -4.215 1.00 71.44 91 GLY A N 1
ATOM 714 C CA . GLY A 1 91 ? -0.108 6.612 -3.028 1.00 71.44 91 GLY A CA 1
ATOM 715 C C . GLY A 1 91 ? -1.422 6.669 -2.246 1.00 71.44 91 GLY A C 1
ATOM 716 O O . GLY A 1 91 ? -1.984 5.623 -1.962 1.00 71.44 91 GLY A O 1
ATOM 717 N N . LEU A 1 92 ? -1.962 7.868 -1.990 1.00 67.12 92 LEU A N 1
ATOM 718 C CA . LEU A 1 92 ? -3.215 8.054 -1.246 1.00 67.12 92 LEU A CA 1
ATOM 719 C C . LEU A 1 92 ? -4.408 7.299 -1.850 1.00 67.12 92 LEU A C 1
ATOM 721 O O . LEU A 1 92 ? -5.115 6.608 -1.122 1.00 67.12 92 LEU A O 1
ATOM 725 N N . ASP A 1 93 ? -4.608 7.394 -3.163 1.00 69.06 93 ASP A N 1
ATOM 726 C CA . ASP A 1 93 ? -5.718 6.711 -3.836 1.00 69.06 93 ASP A CA 1
ATOM 727 C C . ASP A 1 93 ? -5.578 5.188 -3.718 1.00 69.06 93 ASP A C 1
ATOM 729 O O . ASP A 1 93 ? -6.560 4.459 -3.597 1.00 69.06 93 ASP A O 1
ATOM 733 N N . MET A 1 94 ? -4.341 4.693 -3.710 1.00 71.56 94 MET A N 1
ATOM 734 C CA . MET A 1 94 ? -4.049 3.281 -3.509 1.00 71.56 94 MET A CA 1
ATOM 735 C C . MET A 1 94 ? -4.370 2.817 -2.074 1.00 71.56 94 MET A C 1
ATOM 737 O O . MET A 1 94 ? -5.029 1.789 -1.940 1.00 71.56 94 MET A O 1
ATOM 741 N N . TYR A 1 95 ? -4.033 3.598 -1.037 1.00 66.19 95 TYR A N 1
ATOM 742 C CA . TYR A 1 95 ? -4.434 3.316 0.358 1.00 66.19 95 TYR A CA 1
ATOM 743 C C . TYR A 1 95 ? -5.964 3.268 0.512 1.00 66.19 95 TYR A C 1
ATOM 745 O O . TYR A 1 95 ? -6.511 2.359 1.132 1.00 66.19 95 TYR A O 1
ATOM 753 N N . LEU A 1 96 ? -6.685 4.221 -0.090 1.00 65.25 96 LEU A N 1
ATOM 754 C CA . LEU A 1 96 ? -8.150 4.258 -0.007 1.00 65.25 96 LEU A CA 1
ATOM 755 C C . LEU A 1 96 ? -8.808 3.030 -0.656 1.00 65.25 96 LEU A C 1
ATOM 757 O O . LEU A 1 96 ? -9.800 2.526 -0.132 1.00 65.25 96 LEU A O 1
ATOM 761 N N . ASN A 1 97 ? -8.227 2.494 -1.733 1.00 69.19 97 ASN A N 1
ATOM 762 C CA . ASN A 1 97 ? -8.705 1.257 -2.361 1.00 69.19 97 ASN A CA 1
ATOM 763 C C . ASN A 1 97 ? -8.523 0.010 -1.472 1.00 69.19 97 ASN A C 1
ATOM 765 O O . ASN A 1 97 ? -9.194 -0.994 -1.695 1.00 69.19 97 ASN A O 1
ATOM 769 N N . PHE A 1 98 ? -7.649 0.041 -0.462 1.00 65.12 98 PHE A N 1
ATOM 770 C CA . PHE A 1 98 ? -7.471 -1.078 0.471 1.00 65.12 98 PHE A CA 1
ATOM 771 C C . PHE A 1 98 ? -8.440 -1.094 1.642 1.00 65.12 98 PHE A C 1
ATOM 773 O O . PHE A 1 98 ? -8.496 -2.090 2.363 1.00 65.12 98 PHE A O 1
ATOM 780 N N . LEU A 1 99 ? -9.260 -0.052 1.800 1.00 61.06 99 LEU A N 1
ATOM 781 C CA . LEU A 1 99 ? -10.384 -0.090 2.736 1.00 61.06 99 LEU A CA 1
ATOM 782 C C . LEU A 1 99 ? -11.350 -1.251 2.430 1.00 61.06 99 LEU A C 1
ATOM 784 O O . LEU A 1 99 ? -12.084 -1.679 3.316 1.00 61.06 99 LEU A O 1
ATOM 788 N N . ASP A 1 100 ? -11.326 -1.771 1.200 1.00 60.34 100 ASP A N 1
ATOM 789 C CA . ASP A 1 100 ? -12.107 -2.923 0.744 1.00 60.34 100 ASP A CA 1
ATOM 790 C C . ASP A 1 100 ? -11.461 -4.296 1.010 1.00 60.34 100 ASP A C 1
ATOM 792 O O . ASP A 1 100 ? -12.118 -5.321 0.828 1.00 60.34 100 ASP A O 1
ATOM 796 N N . ASP A 1 101 ? -10.195 -4.352 1.437 1.00 65.69 101 ASP A N 1
ATOM 797 C CA . ASP A 1 101 ? -9.413 -5.591 1.492 1.00 65.69 101 ASP A CA 1
ATOM 798 C C . ASP A 1 101 ? -8.923 -5.897 2.920 1.00 65.69 101 ASP A C 1
ATOM 800 O O . ASP A 1 101 ? -7.878 -5.424 3.364 1.00 65.69 101 ASP A O 1
ATOM 804 N N . GLU A 1 102 ? -9.691 -6.718 3.647 1.00 56.94 102 GLU A N 1
ATOM 805 C CA . GLU A 1 102 ? -9.529 -7.024 5.081 1.00 56.94 102 GLU A CA 1
ATOM 806 C C . GLU A 1 102 ? -8.121 -7.525 5.467 1.00 56.94 102 GLU A C 1
ATOM 808 O O . GLU A 1 102 ? -7.628 -7.230 6.559 1.00 56.94 102 GLU A O 1
ATOM 813 N N . TYR A 1 103 ? -7.441 -8.258 4.577 1.00 61.12 103 TYR A N 1
ATOM 814 C CA . TYR A 1 103 ? -6.092 -8.770 4.839 1.00 61.12 103 TYR A CA 1
ATOM 815 C C . TYR A 1 103 ? -5.031 -7.672 4.728 1.00 61.12 103 TYR A C 1
ATOM 817 O O . TYR A 1 103 ? -4.101 -7.610 5.538 1.00 61.12 103 TYR A O 1
ATOM 825 N N . TRP A 1 104 ? -5.163 -6.804 3.726 1.00 61.72 104 TRP A N 1
ATOM 826 C CA . TRP A 1 104 ? -4.185 -5.750 3.476 1.00 61.72 104 TRP A CA 1
ATOM 827 C C . TRP A 1 104 ? -4.447 -4.509 4.315 1.00 61.72 104 TRP A C 1
ATOM 829 O O . TRP A 1 104 ? -3.477 -3.878 4.707 1.00 61.72 104 TRP A O 1
ATOM 839 N N . PHE A 1 105 ? -5.693 -4.251 4.717 1.00 59.25 105 PHE A N 1
ATOM 840 C CA . PHE A 1 105 ? -6.066 -3.209 5.673 1.00 59.25 105 PHE A CA 1
ATOM 841 C C . PHE A 1 105 ? -5.185 -3.243 6.938 1.00 59.25 105 PHE A C 1
ATOM 843 O O . PHE A 1 105 ? -4.657 -2.220 7.360 1.00 59.25 105 PHE A O 1
ATOM 850 N N . VAL A 1 106 ? -4.921 -4.428 7.505 1.00 57.50 106 VAL A N 1
ATOM 851 C C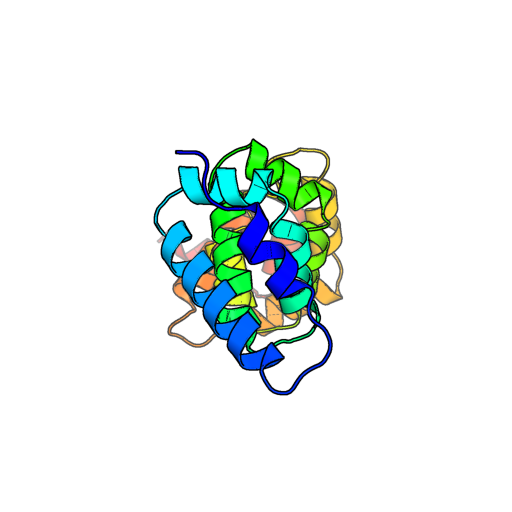A . VAL A 1 106 ? -4.057 -4.578 8.696 1.00 57.50 106 VAL A CA 1
ATOM 852 C C . VAL A 1 106 ? -2.592 -4.208 8.416 1.00 57.50 106 VAL A C 1
ATOM 854 O O . VAL A 1 106 ? -1.941 -3.593 9.258 1.00 57.50 106 VAL A O 1
ATOM 857 N N . ILE A 1 107 ? -2.062 -4.590 7.251 1.00 55.81 107 ILE A N 1
ATOM 858 C CA . ILE A 1 107 ? -0.658 -4.359 6.857 1.00 55.81 107 ILE A CA 1
ATOM 859 C C . ILE A 1 107 ? -0.434 -2.889 6.461 1.00 55.81 107 ILE A C 1
ATOM 861 O O . ILE A 1 107 ? 0.605 -2.292 6.753 1.00 55.81 107 ILE A O 1
ATOM 865 N N . ASP A 1 108 ? -1.431 -2.300 5.816 1.00 57.00 108 ASP A N 1
ATOM 866 C CA . ASP A 1 108 ? -1.424 -0.943 5.282 1.00 57.00 108 ASP A CA 1
ATOM 867 C C . ASP A 1 108 ? -1.527 0.114 6.394 1.00 57.00 108 ASP A C 1
ATOM 869 O O . ASP A 1 108 ? -0.894 1.170 6.349 1.00 57.00 108 ASP A O 1
ATOM 873 N N . LEU A 1 109 ? -2.246 -0.206 7.471 1.00 52.44 109 LEU A N 1
ATOM 874 C CA . LEU A 1 109 ? -2.520 0.736 8.553 1.00 52.44 109 LEU A CA 1
ATOM 875 C C . LEU A 1 109 ? -1.535 0.679 9.723 1.00 52.44 109 LEU A C 1
ATOM 877 O O . LEU A 1 109 ? -1.315 1.708 10.365 1.00 52.44 109 LEU A O 1
ATOM 881 N N . ASP A 1 110 ? -0.891 -0.469 9.966 1.00 54.94 110 ASP A N 1
ATOM 882 C CA . ASP A 1 110 ? 0.270 -0.542 10.872 1.00 54.94 110 ASP A CA 1
ATOM 883 C C . ASP A 1 110 ? 1.432 0.309 10.337 1.00 54.94 110 ASP A C 1
ATOM 885 O O . ASP A 1 110 ? 2.214 0.893 11.087 1.00 54.94 110 ASP A O 1
ATOM 889 N N . SER A 1 111 ? 1.489 0.453 9.010 1.00 52.06 111 SER A N 1
ATOM 890 C CA . SER A 1 111 ? 2.462 1.299 8.353 1.00 52.06 111 SER A CA 1
ATOM 891 C C . SER A 1 111 ? 1.990 2.754 8.208 1.00 52.06 111 SER A C 1
ATOM 893 O O . SER A 1 111 ? 2.639 3.601 8.798 1.00 52.06 111 SER A O 1
ATOM 895 N N . ASN A 1 112 ? 0.920 3.156 7.509 1.00 53.06 112 ASN A N 1
ATOM 896 C CA . ASN A 1 112 ? 0.807 4.575 7.095 1.00 53.06 112 ASN A CA 1
ATOM 897 C C . ASN A 1 112 ? -0.588 5.215 7.053 1.00 53.06 112 ASN A C 1
ATOM 899 O O . ASN A 1 112 ? -1.092 5.556 5.989 1.00 53.06 112 ASN A O 1
ATOM 903 N N . PHE A 1 113 ? -1.102 5.634 8.211 1.00 50.88 113 PHE A N 1
ATOM 904 C CA . PHE A 1 113 ? -1.937 6.851 8.261 1.00 50.88 113 PHE A CA 1
ATOM 905 C C . PHE A 1 113 ? -1.078 8.139 8.334 1.00 50.88 113 PHE A C 1
ATOM 907 O O . PHE A 1 113 ? -1.499 9.234 7.969 1.00 50.88 113 PHE A O 1
ATOM 914 N N . VAL A 1 114 ? 0.180 8.014 8.775 1.00 47.31 114 VAL A N 1
ATOM 915 C CA . VAL A 1 114 ? 1.012 9.150 9.208 1.00 47.31 114 VAL A CA 1
ATOM 916 C C . VAL A 1 114 ? 1.699 9.898 8.056 1.00 47.31 114 VAL A C 1
ATOM 918 O O . VAL A 1 114 ? 1.753 11.122 8.108 1.00 47.31 114 VAL A O 1
ATOM 921 N N . CYS A 1 115 ? 2.191 9.240 6.999 1.00 49.38 115 CYS A N 1
ATOM 922 C CA . CYS A 1 115 ? 2.928 9.946 5.932 1.00 49.38 115 CYS A CA 1
ATOM 923 C C . CYS A 1 115 ? 2.055 10.704 4.923 1.00 49.38 115 CYS A C 1
ATOM 925 O O . CYS A 1 115 ? 2.541 11.634 4.280 1.00 49.38 115 CYS A O 1
ATOM 927 N N . LEU A 1 116 ? 0.776 10.349 4.781 1.00 49.03 116 LEU A N 1
ATOM 928 C CA . LEU A 1 116 ? -0.144 11.045 3.871 1.00 49.03 116 LEU A CA 1
ATOM 929 C C . LEU A 1 116 ? -0.791 12.275 4.513 1.00 49.03 116 LEU A C 1
ATOM 931 O O . LEU A 1 116 ? -1.101 13.239 3.815 1.00 49.03 116 LEU A O 1
ATOM 935 N N . ALA A 1 117 ? -0.918 12.275 5.839 1.00 49.34 117 ALA A N 1
ATOM 936 C CA . ALA A 1 117 ? -1.520 13.360 6.601 1.00 49.34 117 ALA A CA 1
ATOM 937 C C . ALA A 1 117 ? -0.522 14.402 7.139 1.00 49.34 117 ALA A C 1
ATOM 939 O O . ALA A 1 117 ? -0.914 15.336 7.833 1.00 49.34 117 ALA A O 1
ATOM 940 N N . GLN A 1 118 ? 0.767 14.260 6.820 1.00 51.25 118 GLN A N 1
ATOM 941 C CA . GLN A 1 118 ? 1.808 15.228 7.190 1.00 51.25 118 GLN A CA 1
ATOM 942 C C . GLN A 1 118 ? 1.743 16.549 6.398 1.00 51.25 118 GLN A C 1
ATOM 944 O O . GLN A 1 118 ? 2.480 17.475 6.726 1.00 51.25 118 GLN A O 1
ATOM 949 N N . ASP A 1 119 ? 0.864 16.658 5.394 1.00 52.09 119 ASP A N 1
ATOM 950 C CA . ASP A 1 119 ? 0.571 17.906 4.679 1.00 52.09 119 ASP A CA 1
ATOM 951 C C . ASP A 1 119 ? -0.881 18.333 4.940 1.00 52.09 119 ASP A C 1
ATOM 953 O O . ASP A 1 119 ? -1.807 17.563 4.671 1.00 52.09 119 ASP A O 1
ATOM 957 N N . ASN A 1 120 ? -1.081 19.566 5.420 1.00 53.84 120 ASN A N 1
ATOM 958 C CA . ASN A 1 120 ? -2.399 20.115 5.784 1.00 53.84 120 ASN A CA 1
ATOM 959 C C . ASN A 1 120 ? -3.423 20.095 4.628 1.00 53.84 120 ASN A C 1
ATOM 961 O O . ASN A 1 120 ? -4.623 20.064 4.877 1.00 53.84 120 ASN A O 1
ATOM 965 N N . ASP A 1 121 ? -2.968 20.092 3.372 1.00 55.75 121 ASP A N 1
ATOM 966 C CA . ASP A 1 121 ? -3.854 20.043 2.200 1.00 55.75 121 ASP A CA 1
ATOM 967 C C . ASP A 1 121 ? -4.339 18.620 1.867 1.00 55.75 121 ASP A C 1
ATOM 969 O O . ASP A 1 121 ? -5.406 18.441 1.276 1.00 55.75 121 ASP A O 1
ATOM 973 N N . ASN A 1 122 ? -3.573 17.587 2.241 1.00 55.41 122 ASN A N 1
ATOM 974 C CA . ASN A 1 122 ? -3.938 16.188 1.992 1.00 55.41 122 ASN A CA 1
ATOM 975 C C . ASN A 1 122 ? -4.638 15.546 3.191 1.00 55.41 122 ASN A C 1
ATOM 977 O O . ASN A 1 122 ? -5.437 14.634 2.984 1.00 55.41 122 ASN A O 1
ATOM 981 N N . SER A 1 123 ? -4.413 16.048 4.411 1.00 56.91 123 SER A N 1
ATOM 982 C CA . SER A 1 123 ? -5.174 15.626 5.593 1.00 56.91 123 SER A CA 1
ATOM 983 C C . SER A 1 123 ? -6.675 15.834 5.388 1.00 56.91 123 SER A C 1
ATOM 985 O O . SER A 1 123 ? -7.446 14.921 5.652 1.00 56.91 123 SER A O 1
ATOM 987 N N . HIS A 1 124 ? -7.084 16.958 4.793 1.00 63.12 124 HIS A N 1
ATOM 988 C CA . HIS A 1 124 ? -8.489 17.229 4.485 1.00 63.12 124 HIS A CA 1
ATOM 989 C C . HIS A 1 124 ? -9.073 16.266 3.436 1.00 63.12 124 HIS A C 1
ATOM 991 O O . HIS A 1 124 ? -10.236 15.886 3.524 1.00 63.12 124 HIS A O 1
ATOM 997 N N . LYS A 1 125 ? -8.287 15.832 2.441 1.00 63.72 125 LYS A N 1
ATOM 998 C CA . LYS A 1 125 ? -8.742 14.838 1.448 1.00 63.72 125 LYS A CA 1
ATOM 999 C C . LYS A 1 125 ? -8.900 13.451 2.062 1.00 63.72 125 LYS A C 1
ATOM 1001 O O . LYS A 1 125 ? -9.893 12.783 1.795 1.00 63.72 125 LYS A O 1
ATOM 1006 N N . VAL A 1 126 ? -7.937 13.042 2.889 1.00 63.19 126 VAL A N 1
ATOM 1007 C CA . VAL A 1 126 ? -8.000 11.796 3.669 1.00 63.19 126 VAL A CA 1
ATOM 1008 C C . VAL A 1 126 ? -9.220 11.819 4.586 1.00 63.19 126 VAL A C 1
ATOM 1010 O O . VAL A 1 126 ? -9.989 10.865 4.620 1.00 63.19 126 VAL A O 1
ATOM 1013 N N . GLU A 1 127 ? -9.423 12.930 5.291 1.00 65.94 127 GLU A N 1
ATOM 1014 C CA . GLU A 1 127 ? -10.559 13.150 6.178 1.00 65.94 127 GLU A CA 1
ATOM 1015 C C . GLU A 1 127 ? -11.887 13.070 5.419 1.00 65.94 127 GLU A C 1
ATOM 1017 O O . GLU A 1 127 ? -12.773 12.327 5.827 1.00 65.94 127 GLU A O 1
ATOM 1022 N N . GLN A 1 128 ? -12.020 13.758 4.282 1.00 68.50 128 GLN A N 1
ATOM 1023 C CA . GLN A 1 128 ? -13.227 13.692 3.456 1.00 68.50 128 GLN A CA 1
ATOM 1024 C C . GLN A 1 128 ? -13.506 12.282 2.931 1.00 68.50 128 GLN A C 1
ATOM 1026 O O . GLN A 1 128 ? -14.645 11.833 3.024 1.00 68.50 128 GLN A O 1
ATOM 1031 N N . ALA A 1 129 ? -12.485 11.575 2.440 1.00 67.19 129 ALA A N 1
ATOM 1032 C CA . ALA A 1 129 ? -12.629 10.202 1.963 1.00 67.19 129 ALA A CA 1
ATOM 1033 C C . ALA A 1 129 ? -13.039 9.247 3.095 1.00 67.19 129 ALA A C 1
ATOM 1035 O O . ALA A 1 129 ? -13.915 8.405 2.916 1.00 67.19 129 ALA A O 1
ATOM 1036 N N . LEU A 1 130 ? -12.468 9.411 4.293 1.00 67.12 130 LEU A N 1
ATOM 1037 C CA . LEU A 1 130 ? -12.870 8.637 5.467 1.00 67.12 130 LEU A CA 1
ATOM 1038 C C . LEU A 1 130 ? -14.250 9.019 6.021 1.00 67.12 130 LEU A C 1
ATOM 1040 O O . LEU A 1 130 ? -14.869 8.201 6.700 1.00 67.12 130 LEU A O 1
ATOM 1044 N N . LEU A 1 131 ? -14.728 10.240 5.769 1.00 70.50 131 LEU A N 1
ATOM 1045 C CA . LEU A 1 131 ? -16.071 10.694 6.142 1.00 70.50 131 LEU A CA 1
ATOM 1046 C C . LEU A 1 131 ? -17.158 10.174 5.193 1.00 70.50 131 LEU A C 1
ATOM 1048 O O . LEU A 1 131 ? -18.348 10.282 5.513 1.00 70.50 131 LEU A O 1
ATOM 1052 N N . GLU A 1 132 ? -16.793 9.596 4.047 1.00 71.62 132 GLU A N 1
ATOM 1053 C CA . GLU A 1 132 ? -17.764 8.957 3.169 1.00 71.62 132 GLU A CA 1
ATOM 1054 C C . GLU A 1 132 ? -18.448 7.788 3.886 1.00 71.62 132 GLU A C 1
ATOM 1056 O O . GLU A 1 132 ? -17.823 6.974 4.568 1.00 71.62 132 GLU A O 1
ATOM 1061 N N . ASN A 1 133 ? -19.772 7.684 3.728 1.00 69.38 133 ASN A N 1
ATOM 1062 C CA . ASN A 1 133 ? -20.561 6.662 4.420 1.00 69.38 133 ASN A CA 1
ATOM 1063 C C . ASN A 1 133 ? -20.060 5.238 4.152 1.00 69.38 133 ASN A C 1
ATOM 1065 O O . ASN A 1 133 ? -20.170 4.398 5.043 1.00 69.38 133 ASN A O 1
ATOM 1069 N N . ASP A 1 134 ? -19.539 4.986 2.952 1.00 68.88 134 ASP A N 1
ATOM 1070 C CA . ASP A 1 134 ? -18.990 3.697 2.540 1.00 68.88 134 ASP A CA 1
ATOM 1071 C C . ASP A 1 134 ? -17.700 3.365 3.308 1.00 68.88 134 ASP A C 1
ATOM 1073 O O . ASP A 1 134 ? -17.621 2.324 3.958 1.00 68.88 134 ASP A O 1
ATOM 1077 N N . ALA A 1 135 ? -16.746 4.302 3.365 1.00 66.06 135 ALA A N 1
ATOM 1078 C CA . ALA A 1 135 ? -15.523 4.165 4.155 1.00 66.06 135 ALA A CA 1
ATOM 1079 C C . ALA A 1 135 ? -15.824 3.953 5.648 1.00 66.06 135 ALA A C 1
ATOM 1081 O O . ALA A 1 135 ? -15.267 3.050 6.274 1.00 66.06 135 ALA A O 1
ATOM 1082 N N . ILE A 1 136 ? -16.772 4.711 6.215 1.00 70.31 136 ILE A N 1
ATOM 1083 C CA . ILE A 1 136 ? -17.202 4.532 7.610 1.00 70.31 136 ILE A CA 1
ATOM 1084 C C . ILE A 1 136 ? -17.790 3.133 7.828 1.00 70.31 136 ILE A C 1
ATOM 1086 O O . ILE A 1 136 ? -17.489 2.502 8.838 1.00 70.31 136 ILE A O 1
ATOM 1090 N N . GLN A 1 137 ? -18.635 2.633 6.921 1.00 72.06 137 GLN A N 1
ATOM 1091 C CA . GLN A 1 137 ? -19.206 1.288 7.057 1.00 72.06 137 GLN A CA 1
ATOM 1092 C C . GLN A 1 137 ? -18.137 0.199 6.957 1.00 72.06 137 GLN A C 1
ATOM 1094 O O . GLN A 1 137 ? -18.178 -0.753 7.733 1.00 72.06 137 GLN A O 1
ATOM 1099 N N . LYS A 1 138 ? -17.147 0.356 6.074 1.00 70.19 138 LYS A N 1
ATOM 1100 C CA . LYS A 1 138 ? -16.005 -0.564 5.978 1.00 70.19 138 LYS A CA 1
ATOM 1101 C C . LYS A 1 138 ? -15.188 -0.580 7.263 1.00 70.19 138 LYS A C 1
ATOM 1103 O O . LYS A 1 138 ? -14.948 -1.653 7.804 1.00 70.19 138 LYS A O 1
ATOM 1108 N N . LEU A 1 139 ? -14.864 0.592 7.816 1.00 69.94 139 LEU A N 1
ATOM 1109 C CA . LEU A 1 139 ? -14.193 0.709 9.115 1.00 69.94 139 LEU A CA 1
ATOM 1110 C C . LEU A 1 139 ? -14.999 0.027 10.232 1.00 69.94 139 LEU A C 1
ATOM 1112 O O . LEU A 1 139 ? -14.446 -0.734 11.024 1.00 69.94 139 LEU A O 1
ATOM 1116 N N . VAL A 1 140 ? -16.312 0.263 10.285 1.00 72.75 140 VAL A N 1
ATOM 1117 C CA . VAL A 1 140 ? -17.202 -0.351 11.283 1.00 72.75 140 VAL A CA 1
ATOM 1118 C C . VAL A 1 140 ? -17.219 -1.875 11.147 1.00 72.75 140 VAL A C 1
ATOM 1120 O O . VAL A 1 140 ? -17.015 -2.573 12.140 1.00 72.75 140 VAL A O 1
ATOM 1123 N N . ASN A 1 141 ? -17.419 -2.390 9.932 1.00 72.06 141 ASN A N 1
ATOM 1124 C CA . ASN A 1 141 ? -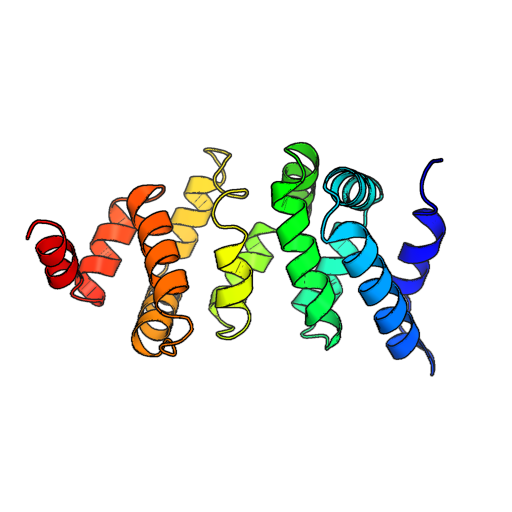17.445 -3.825 9.648 1.00 72.06 141 ASN A CA 1
ATOM 1125 C C . ASN A 1 141 ? -16.100 -4.483 9.960 1.00 72.06 141 ASN A C 1
ATOM 1127 O O . ASN A 1 141 ? -16.073 -5.562 10.548 1.00 72.06 141 ASN A O 1
ATOM 1131 N N . PHE A 1 142 ? -14.995 -3.826 9.612 1.00 69.44 142 PHE A N 1
ATOM 1132 C CA . PHE A 1 142 ? -13.656 -4.301 9.924 1.00 69.44 142 PHE A CA 1
ATOM 1133 C C . PHE A 1 142 ? -13.454 -4.416 11.436 1.00 69.44 142 PHE A C 1
ATOM 1135 O O . PHE A 1 142 ? -13.045 -5.461 11.930 1.00 69.44 142 PHE A O 1
ATOM 1142 N N . PHE A 1 143 ? -13.807 -3.376 12.197 1.00 70.06 143 PHE A N 1
ATOM 1143 C CA . PHE A 1 143 ? -13.673 -3.398 13.653 1.00 70.06 143 PHE A CA 1
ATOM 1144 C C . PHE A 1 143 ? -14.542 -4.486 14.302 1.00 70.06 143 PHE A C 1
ATOM 1146 O O . PHE A 1 143 ? -14.090 -5.170 15.217 1.00 70.06 143 PHE A O 1
ATOM 1153 N N . GLN A 1 144 ? -15.777 -4.671 13.824 1.00 71.88 144 GLN A N 1
ATOM 1154 C CA . GLN A 1 144 ? -16.709 -5.671 14.357 1.00 71.88 144 GLN A CA 1
ATOM 1155 C C . GLN A 1 144 ? -16.282 -7.114 14.072 1.00 71.88 144 GLN A C 1
ATOM 1157 O O . GLN A 1 144 ? -16.536 -7.988 14.899 1.00 71.88 144 GLN A O 1
ATOM 1162 N N . ASN A 1 145 ? -15.647 -7.361 12.925 1.00 70.44 145 ASN A N 1
ATOM 1163 C CA . ASN A 1 145 ? -15.230 -8.698 12.498 1.00 70.44 145 ASN A CA 1
ATOM 1164 C C . ASN A 1 145 ? -13.737 -8.975 12.744 1.00 70.44 145 ASN A C 1
ATOM 1166 O O . ASN A 1 145 ? -13.261 -10.067 12.435 1.00 70.44 145 ASN A O 1
ATOM 1170 N N . CYS A 1 146 ? -13.004 -8.015 13.322 1.00 66.81 146 CYS A N 1
ATOM 1171 C CA . CYS A 1 146 ? -11.561 -8.099 13.506 1.00 66.81 146 CYS A CA 1
ATOM 1172 C C . CYS A 1 146 ? -11.167 -9.352 14.315 1.00 66.81 146 CYS A C 1
ATOM 1174 O O . CYS A 1 146 ? -11.596 -9.510 15.464 1.00 66.81 146 CYS A O 1
ATOM 1176 N N . PRO A 1 147 ? -10.312 -10.236 13.763 1.00 66.31 147 PRO A N 1
ATOM 1177 C CA . PRO A 1 147 ? -9.796 -11.381 14.498 1.00 66.31 147 PRO A CA 1
ATOM 1178 C C . PRO A 1 147 ? -9.017 -10.935 15.741 1.00 66.31 147 PRO A C 1
ATOM 1180 O O . PRO A 1 147 ? -8.206 -10.014 15.671 1.00 66.31 147 PRO A O 1
ATOM 1183 N N . GLU A 1 148 ? -9.166 -11.653 16.856 1.00 68.50 148 GLU A N 1
ATOM 1184 C CA . GLU A 1 148 ? -8.568 -11.306 18.160 1.00 68.50 148 GLU A CA 1
ATOM 1185 C C . GLU A 1 148 ? -7.057 -11.003 18.083 1.00 68.50 148 GLU A C 1
ATOM 1187 O O . GLU A 1 148 ? -6.568 -10.045 18.679 1.00 68.50 148 GLU A O 1
ATOM 1192 N N . ARG A 1 149 ? -6.322 -11.747 17.244 1.00 64.38 149 ARG A N 1
ATOM 1193 C CA . ARG A 1 149 ? -4.877 -11.563 17.003 1.00 64.38 149 ARG A CA 1
ATOM 1194 C C . ARG A 1 149 ? -4.489 -10.212 16.380 1.00 64.38 149 ARG A C 1
ATOM 1196 O O . ARG A 1 149 ? -3.316 -9.857 16.406 1.00 64.38 149 ARG A O 1
ATOM 1203 N N . HIS A 1 150 ? -5.438 -9.492 15.786 1.00 60.91 150 HIS A N 1
ATOM 1204 C CA . HIS A 1 150 ? -5.240 -8.188 15.146 1.00 60.91 150 HIS A CA 1
ATOM 1205 C C . HIS A 1 150 ? -5.977 -7.057 15.874 1.00 60.91 150 HIS A C 1
ATOM 1207 O O . HIS A 1 150 ? -5.836 -5.895 15.488 1.00 60.91 150 HIS A O 1
ATOM 1213 N N . PHE A 1 151 ? -6.729 -7.371 16.935 1.00 67.31 151 PHE A N 1
ATOM 1214 C CA . PHE A 1 151 ? -7.575 -6.405 17.630 1.00 67.31 151 PHE A CA 1
ATOM 1215 C C . PHE A 1 151 ? -6.773 -5.251 18.237 1.00 67.31 151 PHE A C 1
ATOM 1217 O O . PHE A 1 151 ? -7.177 -4.103 18.108 1.00 67.31 151 PHE A O 1
ATOM 1224 N N . VAL A 1 152 ? -5.609 -5.525 18.838 1.00 67.19 152 VAL A N 1
ATOM 1225 C CA . VAL A 1 152 ? -4.760 -4.483 19.450 1.00 67.19 152 VAL A CA 1
ATOM 1226 C C . VAL A 1 152 ? -4.255 -3.490 18.402 1.00 67.19 152 VAL A C 1
ATOM 1228 O O . VAL A 1 152 ? -4.425 -2.287 18.577 1.00 67.19 152 VAL A O 1
ATOM 1231 N N . ASN A 1 153 ? -3.715 -3.983 17.284 1.00 63.62 153 ASN A N 1
ATOM 1232 C CA . ASN A 1 153 ? -3.223 -3.130 16.196 1.00 63.62 153 ASN A CA 1
ATOM 1233 C C . ASN A 1 153 ? -4.371 -2.339 15.554 1.00 63.62 153 ASN A C 1
ATOM 1235 O O . ASN A 1 153 ? -4.231 -1.159 15.245 1.00 63.62 153 ASN A O 1
ATOM 1239 N N . THR A 1 154 ? -5.535 -2.978 15.410 1.00 64.44 154 THR A N 1
ATOM 1240 C CA . THR A 1 154 ? -6.762 -2.330 14.939 1.00 64.44 154 THR A CA 1
ATOM 1241 C C . THR A 1 154 ? -7.194 -1.220 15.893 1.00 64.44 154 THR A C 1
ATOM 1243 O O . THR A 1 154 ? -7.476 -0.109 15.466 1.00 64.44 154 THR A O 1
ATOM 1246 N N . LEU A 1 155 ? -7.213 -1.473 17.197 1.00 67.44 155 LEU A N 1
ATOM 1247 C CA . LEU A 1 155 ? -7.597 -0.478 18.189 1.00 67.44 155 LEU A CA 1
ATOM 1248 C C . LEU A 1 155 ? -6.618 0.704 18.207 1.00 67.44 155 LEU A C 1
ATOM 1250 O O . LEU A 1 155 ? -7.058 1.851 18.219 1.00 67.44 155 LEU A O 1
ATOM 1254 N N . GLU A 1 156 ? -5.309 0.443 18.159 1.00 65.12 156 GLU A N 1
ATOM 1255 C CA . GLU A 1 156 ? -4.280 1.487 18.093 1.00 65.12 156 GLU A CA 1
ATOM 1256 C C . GLU A 1 156 ? -4.436 2.353 16.839 1.00 65.12 156 GLU A C 1
ATOM 1258 O O . GLU A 1 156 ? -4.318 3.579 16.897 1.00 65.12 156 GLU A O 1
ATOM 1263 N N . LEU A 1 157 ? -4.767 1.734 15.709 1.00 65.00 157 LEU A N 1
ATOM 1264 C CA . LEU A 1 157 ? -5.074 2.449 14.485 1.00 65.00 157 LEU A CA 1
ATOM 1265 C C . LEU A 1 157 ? -6.295 3.363 14.638 1.00 65.00 157 LEU A C 1
ATOM 1267 O O . LEU A 1 157 ? -6.233 4.539 14.279 1.00 65.00 157 LEU A O 1
ATOM 1271 N N . PHE A 1 158 ? -7.405 2.838 15.154 1.00 65.44 158 PHE A N 1
ATOM 1272 C CA . PHE A 1 158 ? -8.615 3.632 15.361 1.00 65.44 158 PHE A CA 1
ATOM 1273 C C . PHE A 1 158 ? -8.340 4.792 16.317 1.00 65.44 158 PHE A C 1
ATOM 1275 O O . PHE A 1 158 ? -8.770 5.913 16.054 1.00 65.44 158 PHE A O 1
ATOM 1282 N N . LEU A 1 159 ? -7.553 4.559 17.371 1.00 64.75 159 LEU A N 1
ATOM 1283 C CA . LEU A 1 159 ? -7.081 5.610 18.265 1.00 64.75 159 LEU A CA 1
ATOM 1284 C C . LEU A 1 159 ? -6.247 6.653 17.519 1.00 64.75 159 LEU A C 1
ATOM 1286 O O . LEU A 1 159 ? -6.461 7.837 17.748 1.00 64.75 159 LEU A O 1
ATOM 1290 N N . LYS A 1 160 ? -5.355 6.273 16.597 1.00 62.56 160 LYS A N 1
ATOM 1291 C CA . LYS A 1 160 ? -4.606 7.237 15.769 1.00 62.56 160 LYS A CA 1
ATOM 1292 C C . LYS A 1 160 ? -5.537 8.063 14.875 1.00 62.56 160 LYS A C 1
ATOM 1294 O O . LYS A 1 160 ? -5.417 9.284 14.879 1.00 62.56 160 LYS A O 1
ATOM 1299 N N . ILE A 1 161 ? -6.500 7.448 14.185 1.00 62.03 161 ILE A N 1
ATOM 1300 C CA . ILE A 1 161 ? -7.486 8.163 13.346 1.00 62.03 161 ILE A CA 1
ATOM 1301 C C . ILE A 1 161 ? -8.308 9.153 14.193 1.00 62.03 161 ILE A C 1
ATOM 1303 O O . ILE A 1 161 ? -8.487 10.311 13.812 1.00 62.03 161 ILE A O 1
ATOM 1307 N N . ILE A 1 162 ? -8.752 8.714 15.374 1.00 61.28 162 ILE A N 1
ATOM 1308 C CA . ILE A 1 162 ? -9.549 9.502 16.324 1.00 61.28 162 ILE A CA 1
ATOM 1309 C C . ILE A 1 162 ? -8.737 10.652 16.941 1.00 61.28 162 ILE A C 1
ATOM 1311 O O . ILE A 1 162 ? -9.218 11.778 17.044 1.00 61.28 162 ILE A O 1
ATOM 1315 N N . THR A 1 163 ? -7.496 10.381 17.348 1.00 56.84 163 THR A N 1
ATOM 1316 C CA . THR A 1 163 ? -6.675 11.309 18.143 1.00 56.84 163 THR A CA 1
ATOM 1317 C C . THR A 1 163 ? -5.945 12.327 17.274 1.00 56.84 163 THR A C 1
ATOM 1319 O O . THR A 1 163 ? -5.767 13.468 17.693 1.00 56.84 163 THR A O 1
ATOM 1322 N N . TYR A 1 164 ? -5.509 11.937 16.072 1.00 53.09 164 TYR A N 1
ATOM 1323 C CA . TYR A 1 164 ? -4.647 12.776 15.239 1.00 53.09 164 TYR A CA 1
ATOM 1324 C C . TYR A 1 164 ? -5.364 13.514 14.110 1.00 53.09 164 TYR A C 1
ATOM 1326 O O . TYR A 1 164 ? -4.715 14.371 13.507 1.00 53.09 164 TYR A O 1
ATOM 1334 N N . GLN A 1 165 ? -6.628 13.202 13.769 1.00 56.84 165 GLN A N 1
ATOM 1335 C CA . GLN A 1 165 ? -7.076 13.613 12.434 1.00 56.84 165 GLN A CA 1
ATOM 1336 C C . GLN A 1 165 ? -8.521 13.984 12.141 1.00 56.84 165 GLN A C 1
ATOM 1338 O O . GLN A 1 165 ? -8.712 14.551 11.075 1.00 56.84 165 GLN A O 1
ATOM 1343 N N . CYS A 1 166 ? -9.525 13.778 12.994 1.00 56.66 166 CYS A N 1
ATOM 1344 C CA . CYS A 1 166 ? -10.842 14.349 12.690 1.00 56.66 166 CYS A CA 1
ATOM 1345 C C . CYS A 1 166 ? -11.823 14.216 13.853 1.00 56.66 166 CYS A C 1
ATOM 1347 O O . CYS A 1 166 ? -12.222 13.112 14.244 1.00 56.66 166 CYS A O 1
ATOM 1349 N N . ILE A 1 167 ? -12.294 15.352 14.367 1.00 60.72 167 ILE A N 1
ATOM 1350 C CA . ILE A 1 167 ? -13.331 15.370 15.403 1.00 60.72 167 ILE A CA 1
ATOM 1351 C C . ILE A 1 167 ? -14.662 14.801 14.877 1.00 60.72 167 ILE A C 1
ATOM 1353 O O . ILE A 1 167 ? -15.415 14.199 15.641 1.00 60.72 167 ILE A O 1
ATOM 1357 N N . GLU A 1 168 ? -14.941 14.932 13.576 1.00 59.66 168 GLU A N 1
ATOM 1358 C CA . GLU A 1 168 ? -16.182 14.449 12.960 1.00 59.66 168 GLU A CA 1
ATOM 1359 C C . GLU A 1 168 ? -16.168 12.943 12.667 1.00 59.66 168 GLU A C 1
ATOM 1361 O O . GLU A 1 168 ? -17.151 12.264 12.964 1.00 59.66 168 GLU A O 1
ATOM 1366 N N . ILE A 1 169 ? -15.043 12.372 12.218 1.00 60.97 169 ILE A N 1
ATOM 1367 C CA . ILE A 1 169 ? -14.878 10.911 12.114 1.00 60.97 169 ILE A CA 1
ATOM 1368 C C . ILE A 1 169 ? -14.993 10.290 13.508 1.00 60.97 169 ILE A C 1
ATOM 1370 O O . ILE A 1 169 ? -15.673 9.281 13.679 1.00 60.97 169 ILE A O 1
ATOM 1374 N N . THR A 1 170 ? -14.414 10.929 14.529 1.00 59.56 170 THR A N 1
ATOM 1375 C CA . THR A 1 170 ? -14.529 10.486 15.927 1.00 59.56 170 THR A CA 1
ATOM 1376 C C . THR A 1 170 ? -15.982 10.455 16.401 1.00 59.56 170 THR A C 1
ATOM 1378 O O . THR A 1 170 ? -16.427 9.464 16.986 1.00 59.56 170 THR A O 1
ATOM 1381 N N . LYS A 1 171 ? -16.763 11.505 16.124 1.00 62.41 171 LYS A N 1
ATOM 1382 C CA . LYS A 1 171 ? -18.199 11.5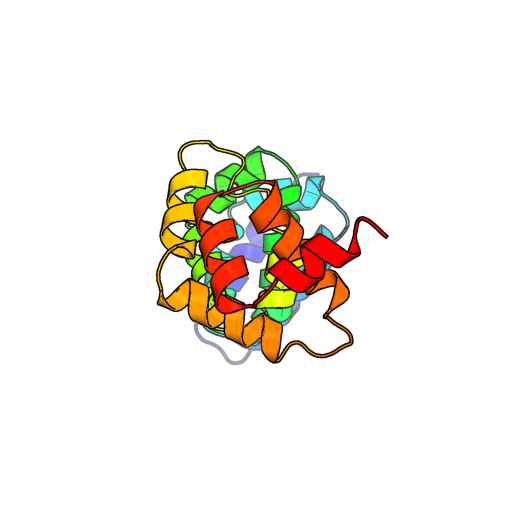46 16.449 1.00 62.41 171 LYS A CA 1
ATOM 1383 C C . LYS A 1 171 ? -18.980 10.463 15.702 1.00 62.41 171 LYS A C 1
ATOM 1385 O O . LYS A 1 171 ? -19.795 9.771 16.303 1.00 62.41 171 LYS A O 1
ATOM 1390 N N . MET A 1 172 ? -18.702 10.263 14.417 1.00 63.47 172 MET A N 1
ATOM 1391 C CA . MET A 1 172 ? -19.396 9.267 13.595 1.00 63.47 172 MET A CA 1
ATOM 1392 C C . MET A 1 172 ? -19.064 7.826 13.994 1.00 63.47 172 MET A C 1
ATOM 1394 O O . MET A 1 172 ? -19.971 7.002 14.136 1.00 63.47 172 MET A O 1
ATOM 1398 N N . LEU A 1 173 ? -17.786 7.519 14.224 1.00 64.12 173 LEU A N 1
ATOM 1399 C CA . LEU A 1 173 ? -17.349 6.208 14.699 1.00 64.12 173 LEU A CA 1
ATOM 1400 C C . LEU A 1 173 ? -17.858 5.944 16.116 1.00 64.12 173 LEU A C 1
ATOM 1402 O O . LEU A 1 173 ? -18.369 4.860 16.374 1.00 64.12 173 LEU A O 1
ATOM 1406 N N . SER A 1 174 ? -17.809 6.923 17.024 1.00 63.25 174 SER A N 1
ATOM 1407 C CA . SER A 1 174 ? -18.336 6.744 18.386 1.00 63.25 174 SER A CA 1
ATOM 1408 C C . SER A 1 174 ? -19.844 6.478 18.419 1.00 63.25 174 SER A C 1
ATOM 1410 O O . SER A 1 174 ? -20.278 5.619 19.190 1.00 63.25 174 SER A O 1
ATOM 1412 N N . LEU A 1 175 ? -20.621 7.127 17.543 1.00 63.22 175 LEU A N 1
ATOM 1413 C CA . LEU A 1 175 ? -22.052 6.867 17.359 1.00 63.22 175 LEU A CA 1
ATOM 1414 C C . LEU A 1 175 ? -22.327 5.472 16.779 1.00 63.22 175 LEU A C 1
ATOM 1416 O O . LEU A 1 175 ? -23.228 4.784 17.253 1.00 63.22 175 LEU A O 1
ATOM 1420 N N . ARG A 1 176 ? -21.571 5.039 15.761 1.00 64.12 176 ARG A N 1
ATOM 1421 C CA . ARG A 1 176 ? -21.838 3.774 15.046 1.00 64.12 176 ARG A CA 1
ATOM 1422 C C . ARG A 1 176 ? -21.273 2.532 15.726 1.00 64.12 176 ARG A C 1
ATOM 1424 O O . ARG A 1 176 ? -21.888 1.473 15.654 1.00 64.12 176 ARG A O 1
ATOM 1431 N N . LEU A 1 177 ? -20.136 2.653 16.400 1.00 63.19 177 LEU A N 1
ATOM 1432 C CA . LEU A 1 177 ? -19.485 1.555 17.118 1.00 63.19 177 LEU A CA 1
ATOM 1433 C C . LEU A 1 177 ? -19.863 1.513 18.609 1.00 63.19 177 LEU A C 1
ATOM 1435 O O . LEU A 1 177 ? -19.376 0.647 19.330 1.00 63.19 177 LEU A O 1
ATOM 1439 N N . ASN A 1 178 ? -20.723 2.424 19.094 1.00 62.12 178 ASN A N 1
ATOM 1440 C CA . ASN A 1 178 ? -21.038 2.575 20.524 1.00 62.12 178 ASN A CA 1
ATOM 1441 C C . ASN A 1 178 ? -19.772 2.718 21.407 1.00 62.12 178 ASN A C 1
ATOM 1443 O O . ASN A 1 178 ? -19.759 2.312 22.574 1.00 62.12 178 ASN A O 1
ATOM 1447 N N . LEU A 1 179 ? -18.700 3.325 20.873 1.00 54.59 179 LEU A N 1
ATOM 1448 C CA . LEU A 1 179 ? -17.400 3.471 21.558 1.00 54.59 179 LEU A CA 1
ATOM 1449 C C . LEU A 1 179 ? -17.458 4.393 22.782 1.00 54.59 179 LEU A C 1
ATOM 1451 O O . LEU A 1 179 ? -16.501 4.435 23.549 1.00 54.59 179 LEU A O 1
ATOM 1455 N N . LEU A 1 180 ? -18.580 5.079 23.030 1.00 47.12 180 LEU A N 1
ATOM 1456 C CA . LEU A 1 180 ? -18.838 5.768 24.302 1.00 47.12 180 LEU A CA 1
ATOM 1457 C C . LEU A 1 180 ? -18.648 4.841 25.518 1.00 47.12 180 LEU A C 1
ATOM 1459 O O . LEU A 1 180 ? -18.302 5.315 26.594 1.00 47.12 180 LEU A O 1
ATOM 1463 N N . LYS A 1 181 ? -18.797 3.517 25.363 1.00 44.88 181 LYS A N 1
ATOM 1464 C CA . LYS A 1 181 ? -18.455 2.553 26.424 1.00 44.88 181 LYS A CA 1
ATOM 1465 C C . LYS A 1 181 ? -16.948 2.334 26.616 1.00 44.88 181 LYS A C 1
ATOM 1467 O O . LYS A 1 181 ? -16.549 2.001 27.722 1.00 44.88 181 LYS A O 1
ATOM 1472 N N . LEU A 1 182 ? -16.133 2.515 25.576 1.00 41.12 182 LEU A N 1
ATOM 1473 C CA . LEU A 1 182 ? -14.672 2.369 25.624 1.00 41.12 182 LEU A CA 1
ATOM 1474 C C . LEU A 1 182 ? -13.980 3.634 26.147 1.00 41.12 182 LEU A C 1
ATOM 1476 O O . LEU A 1 182 ? -13.031 3.519 26.911 1.00 41.12 182 LEU A O 1
ATOM 1480 N N . ILE A 1 183 ? -14.501 4.823 25.821 1.00 42.88 183 ILE A N 1
ATOM 1481 C CA . ILE A 1 183 ? -14.020 6.098 26.392 1.00 42.88 183 ILE A CA 1
ATOM 1482 C C . ILE A 1 183 ? -14.240 6.123 27.916 1.00 42.88 183 ILE A C 1
ATOM 1484 O O . ILE A 1 183 ? -13.372 6.557 28.660 1.00 42.88 183 ILE A O 1
ATOM 1488 N N . ASN A 1 184 ? -15.352 5.560 28.398 1.00 41.28 184 ASN A N 1
ATOM 1489 C CA . ASN A 1 184 ? -15.619 5.419 29.835 1.00 41.28 184 ASN A CA 1
ATOM 1490 C C . ASN A 1 184 ? -14.787 4.318 30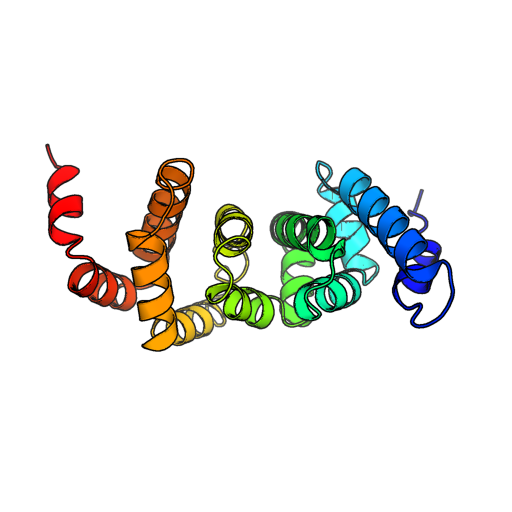.527 1.00 41.28 184 ASN A C 1
ATOM 1492 O O . ASN A 1 184 ? -14.911 4.145 31.736 1.00 41.28 184 ASN A O 1
ATOM 1496 N N . PHE A 1 185 ? -13.984 3.545 29.786 1.00 39.06 185 PHE A N 1
ATOM 1497 C CA . PHE A 1 185 ? -13.150 2.467 30.333 1.00 39.06 185 PHE A CA 1
ATOM 1498 C C . PHE A 1 185 ? -11.712 2.913 30.628 1.00 39.06 185 PHE A C 1
ATOM 1500 O O . PHE A 1 185 ? -10.997 2.207 31.329 1.00 39.06 185 PHE A O 1
ATOM 1507 N N . THR A 1 186 ? -11.279 4.065 30.109 1.00 35.06 186 THR A N 1
ATOM 1508 C CA . THR A 1 186 ? -9.928 4.606 30.341 1.00 35.06 186 THR A CA 1
ATOM 1509 C C . THR A 1 186 ? -9.830 5.538 31.552 1.00 35.06 186 THR A C 1
ATOM 1511 O O . THR A 1 186 ? -8.726 5.938 31.901 1.00 35.06 186 THR A O 1
ATOM 1514 N N . ASP A 1 187 ? -10.955 5.829 32.214 1.00 34.38 187 ASP A N 1
ATOM 1515 C CA . ASP A 1 187 ? -11.034 6.633 33.447 1.00 34.38 187 ASP A CA 1
ATOM 1516 C C . ASP A 1 187 ? -11.296 5.777 34.713 1.00 34.38 187 ASP A C 1
ATOM 1518 O O . ASP A 1 187 ? -11.802 6.283 35.717 1.00 34.38 187 ASP A O 1
ATOM 1522 N N . GLY A 1 188 ? -10.978 4.475 34.674 1.00 35.28 188 GLY A N 1
ATOM 1523 C CA . GLY A 1 188 ? -11.134 3.530 35.792 1.00 35.28 188 GLY A CA 1
ATOM 1524 C C . GLY A 1 188 ? -9.817 2.965 36.300 1.00 35.28 188 GLY A C 1
ATOM 1525 O O . GLY A 1 188 ? -9.089 2.375 35.472 1.00 35.28 188 GLY A O 1
#

Sequence (188 aa):
MQMQSNILIPNLVLKDGNLVYQIHHEVLSALFNLCKINKRRQEQAAENGIIPHLMIFIMSDSPQKKYALPLLCDMAHASRNSGEQLRAHGGLDMYLNFLDDEYWFVIDLDSNFVCLAQDNDNSHKVEQALLENDAIQKLVNFFQNCPERHFVNTLELFLKIITYQCIEITKMLSLRLNLLKLINFTDG

pLDDT: mean 72.19, std 16.15, range [34.38, 94.81]